Protein AF-A0A9N9JHA1-F1 (afdb_monomer)

Sequence (178 aa):
MLRIPRVSSRYDTITLAAVSLFIFSWFAAIYLAKPEDYVPDMSRGLTLIFGIAFIIMALVYLFGIIGSFFEISIAVRVFSNMLWGFVIVNIVIAIVVIANIIQNRQHEIDNCIEDLSTSLESDMTFCTHYKTMIIIRNVVVEILLILFSVLIARVSSVYARQLKRIIPTTSLNPHTNS

Mean predicted aligned error: 9.99 Å

Nearest PDB structures (foldseek):
  6ixf-assembly1_A  TM=3.746E-01  e=6.433E+00  Homo sapiens

Radius of gyration: 22.89 Å; Cα contacts (8 Å, |Δi|>4): 121; chains: 1; boundi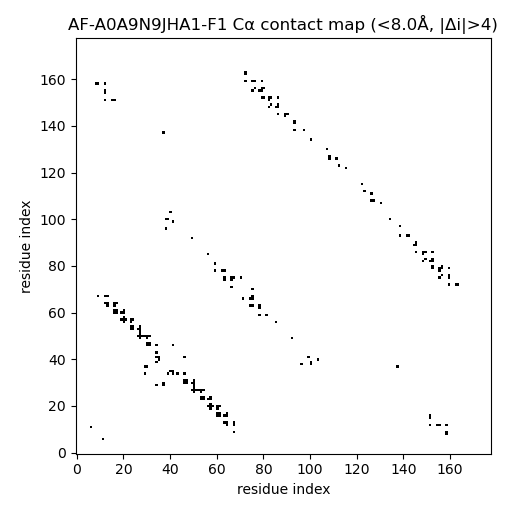ng box: 59×42×81 Å

Organism: NCBI:txid1433469

Structure (mmCIF, N/CA/C/O backbone):
data_AF-A0A9N9JHA1-F1
#
_entry.id   AF-A0A9N9JHA1-F1
#
loop_
_atom_site.group_PDB
_atom_site.id
_atom_site.type_symbol
_atom_site.label_atom_id
_atom_site.label_alt_id
_atom_site.label_comp_id
_atom_site.label_asym_id
_atom_site.label_entity_id
_atom_site.label_seq_id
_atom_site.pdbx_PDB_ins_code
_atom_site.Cartn_x
_atom_site.Cartn_y
_atom_site.Cartn_z
_atom_site.occupancy
_atom_site.B_iso_or_equiv
_atom_site.auth_seq_id
_atom_site.auth_comp_id
_atom_site.auth_asym_id
_atom_site.auth_atom_id
_atom_site.pdbx_PDB_model_num
ATOM 1 N N . MET A 1 1 ? -36.169 1.864 -2.925 1.00 40.97 1 MET A N 1
ATOM 2 C CA . MET A 1 1 ? -35.266 2.026 -1.761 1.00 40.97 1 MET A CA 1
ATOM 3 C C . MET A 1 1 ? -34.842 0.645 -1.278 1.00 40.97 1 MET A C 1
ATOM 5 O O . MET A 1 1 ? -35.597 0.014 -0.551 1.00 40.97 1 MET A O 1
ATOM 9 N N . LEU A 1 2 ? -33.683 0.137 -1.711 1.00 40.09 2 LEU A N 1
ATOM 10 C CA . LEU A 1 2 ? -33.136 -1.104 -1.157 1.00 40.09 2 LEU A CA 1
ATOM 11 C C . LEU A 1 2 ? -32.477 -0.797 0.192 1.00 40.09 2 LEU A C 1
ATOM 13 O O . LEU A 1 2 ? -31.459 -0.112 0.261 1.00 40.09 2 LEU A O 1
ATOM 17 N N . ARG A 1 3 ? -33.088 -1.286 1.273 1.00 44.78 3 ARG A N 1
ATOM 18 C CA . ARG A 1 3 ? -32.510 -1.279 2.617 1.00 44.78 3 ARG A CA 1
ATOM 19 C C . ARG A 1 3 ? -31.458 -2.391 2.660 1.00 44.78 3 ARG A C 1
ATOM 21 O O . ARG A 1 3 ? -31.780 -3.532 2.964 1.00 44.78 3 ARG A O 1
ATOM 28 N N . ILE A 1 4 ? -30.220 -2.049 2.301 1.00 46.06 4 ILE A N 1
ATOM 29 C CA . ILE A 1 4 ? -29.058 -2.925 2.487 1.00 46.06 4 ILE A CA 1
ATOM 30 C C . ILE A 1 4 ? -28.989 -3.249 3.989 1.00 46.06 4 ILE A C 1
ATOM 32 O O . ILE A 1 4 ? -29.045 -2.311 4.797 1.00 46.06 4 ILE A O 1
ATOM 36 N N . PRO A 1 5 ? -28.946 -4.531 4.393 1.00 43.22 5 PRO A N 1
ATOM 37 C CA . PRO A 1 5 ? -28.830 -4.892 5.797 1.00 43.22 5 PRO A CA 1
ATOM 38 C C . PRO A 1 5 ? -27.580 -4.216 6.366 1.00 43.22 5 PRO A C 1
ATOM 40 O O . PRO A 1 5 ? -26.484 -4.376 5.833 1.00 43.22 5 PRO A O 1
ATOM 43 N N . ARG A 1 6 ? -27.753 -3.409 7.422 1.00 49.09 6 ARG A N 1
ATOM 44 C CA . ARG A 1 6 ? -26.630 -2.868 8.193 1.00 49.09 6 ARG A CA 1
ATOM 45 C C . ARG A 1 6 ? -25.980 -4.043 8.911 1.00 49.09 6 ARG A C 1
ATOM 47 O O . ARG A 1 6 ? -26.342 -4.350 10.044 1.00 49.09 6 ARG A O 1
ATOM 54 N N . VAL A 1 7 ? -25.043 -4.703 8.241 1.00 51.97 7 VAL A N 1
ATOM 55 C CA . VAL A 1 7 ? -24.002 -5.459 8.931 1.00 51.97 7 VAL A CA 1
ATOM 56 C C . VAL A 1 7 ? -23.390 -4.500 9.954 1.00 51.97 7 VAL A C 1
ATOM 58 O O . VAL A 1 7 ? -23.250 -3.300 9.693 1.00 51.97 7 VAL A O 1
ATOM 61 N N . SER A 1 8 ? -23.161 -4.982 11.175 1.00 61.00 8 SER A N 1
ATOM 62 C CA . SER A 1 8 ? -22.591 -4.155 12.236 1.00 61.00 8 SER A CA 1
ATOM 63 C C . SER A 1 8 ? -21.271 -3.569 11.728 1.00 61.00 8 SER A C 1
ATOM 65 O O . SER A 1 8 ? -20.328 -4.309 11.453 1.00 61.00 8 SER A O 1
ATOM 67 N N . SER A 1 9 ? -21.214 -2.234 11.621 1.00 67.31 9 SER A N 1
ATOM 68 C CA . SER A 1 9 ? -20.073 -1.459 11.098 1.00 67.31 9 SER A CA 1
ATOM 69 C C . SER A 1 9 ? -18.736 -1.809 11.768 1.00 67.31 9 SER A C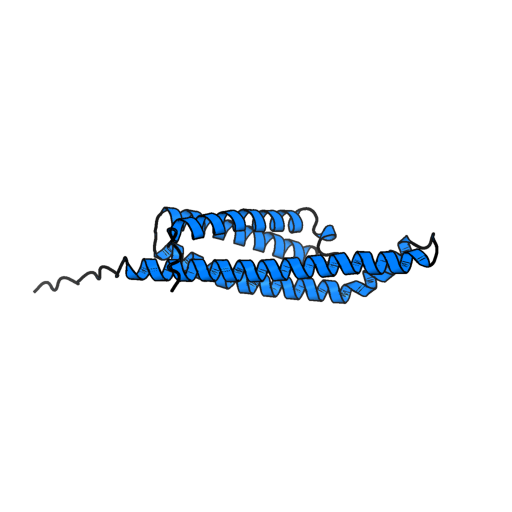 1
ATOM 71 O O . SER A 1 9 ? -17.670 -1.459 11.261 1.00 67.31 9 SER A O 1
ATOM 73 N N . ARG A 1 10 ? -18.794 -2.481 12.920 1.00 70.25 10 ARG A N 1
ATOM 74 C CA . ARG A 1 10 ? -17.662 -2.959 13.698 1.00 70.25 10 ARG A CA 1
ATOM 75 C C . ARG A 1 10 ? -16.963 -4.153 13.041 1.00 70.25 10 ARG A C 1
ATOM 77 O O . ARG A 1 10 ? -15.745 -4.117 12.903 1.00 70.25 10 ARG A O 1
ATOM 84 N N . TYR A 1 11 ? -17.715 -5.162 12.591 1.00 79.19 11 TYR A N 1
ATOM 85 C CA . TYR A 1 11 ? -17.140 -6.340 11.928 1.00 79.19 11 TYR A CA 1
ATOM 86 C C . TYR A 1 11 ? -16.512 -5.963 10.589 1.00 79.19 11 TYR A C 1
ATOM 88 O O . TYR A 1 11 ? -15.381 -6.356 10.329 1.00 79.19 11 TYR A O 1
ATOM 96 N N . ASP A 1 12 ? -17.175 -5.104 9.811 1.00 78.94 12 ASP A N 1
ATOM 97 C CA . ASP A 1 12 ? -16.643 -4.627 8.531 1.00 78.94 12 ASP A CA 1
ATOM 98 C C . ASP A 1 12 ? -15.288 -3.930 8.706 1.00 78.94 12 ASP A C 1
ATOM 100 O O . ASP A 1 12 ? -14.357 -4.190 7.949 1.00 78.94 12 ASP A O 1
ATOM 104 N N . THR A 1 13 ? -15.148 -3.089 9.740 1.00 78.88 13 THR A N 1
ATOM 105 C CA . THR A 1 13 ? -13.895 -2.367 10.019 1.00 78.88 13 THR A CA 1
ATOM 106 C C . THR A 1 13 ? -12.781 -3.323 10.458 1.00 78.88 13 THR A C 1
ATOM 108 O O . THR A 1 13 ? -11.645 -3.178 10.011 1.00 78.88 13 THR A O 1
ATOM 111 N N . ILE A 1 14 ? -13.097 -4.322 11.291 1.00 85.38 14 ILE A N 1
ATOM 112 C CA . ILE A 1 14 ? -12.125 -5.324 11.758 1.00 85.38 14 ILE A CA 1
ATOM 113 C C . ILE A 1 14 ? -11.661 -6.207 10.597 1.00 85.38 14 ILE A C 1
ATOM 115 O O . ILE A 1 14 ? -10.458 -6.387 10.414 1.00 85.38 14 ILE A O 1
ATOM 119 N N . THR A 1 15 ? -12.588 -6.724 9.786 1.00 86.56 15 THR A N 1
ATOM 120 C CA . THR A 1 15 ? -12.258 -7.577 8.640 1.00 86.56 15 THR A CA 1
ATOM 121 C C . THR A 1 15 ? -11.428 -6.815 7.607 1.00 86.56 15 THR A C 1
ATOM 123 O O . THR A 1 15 ? -10.406 -7.332 7.159 1.00 86.56 15 THR A O 1
ATOM 126 N N . LEU A 1 16 ? -11.786 -5.566 7.281 1.00 85.94 16 LEU A N 1
ATOM 127 C CA . LEU A 1 16 ? -10.977 -4.719 6.392 1.00 85.94 16 LEU A CA 1
ATOM 128 C C . LEU A 1 16 ? -9.578 -4.460 6.954 1.00 85.94 16 LEU A C 1
ATOM 130 O O . LEU A 1 16 ? -8.598 -4.538 6.213 1.00 85.94 16 LEU A O 1
ATOM 134 N N . ALA A 1 17 ? -9.472 -4.145 8.247 1.00 86.06 17 ALA A N 1
ATOM 135 C CA . ALA A 1 17 ? -8.187 -3.880 8.881 1.00 86.06 17 ALA A CA 1
ATOM 136 C C . ALA A 1 17 ? -7.296 -5.132 8.909 1.00 86.06 17 ALA A C 1
ATOM 138 O O . ALA A 1 17 ? -6.099 -5.022 8.662 1.00 86.06 17 ALA A O 1
ATOM 139 N N . ALA A 1 18 ? -7.872 -6.318 9.126 1.00 90.25 18 ALA A N 1
ATOM 140 C CA . ALA A 1 18 ? -7.146 -7.586 9.085 1.00 90.25 18 ALA A CA 1
ATOM 141 C C . ALA A 1 18 ? -6.624 -7.915 7.676 1.00 90.25 18 ALA A C 1
ATOM 143 O O . ALA A 1 18 ? -5.451 -8.250 7.518 1.00 90.25 18 ALA A O 1
ATOM 144 N N . VAL A 1 19 ? -7.463 -7.759 6.644 1.00 91.56 19 VAL A N 1
ATOM 145 C CA . VAL A 1 19 ? -7.043 -7.936 5.241 1.00 91.56 19 VAL A CA 1
ATOM 146 C C . VAL A 1 19 ? -5.937 -6.944 4.883 1.00 91.56 19 VAL A C 1
ATOM 148 O O . VAL A 1 19 ? -4.940 -7.317 4.272 1.00 91.56 19 VAL A O 1
ATOM 151 N N . SER A 1 20 ? -6.073 -5.692 5.320 1.00 89.88 20 SER A N 1
ATOM 152 C CA . SER A 1 20 ? -5.061 -4.657 5.093 1.00 89.88 20 SER A CA 1
ATOM 153 C C . SER A 1 20 ? -3.743 -4.992 5.754 1.00 89.88 20 SER A C 1
ATOM 155 O O . SER A 1 20 ? -2.705 -4.883 5.115 1.00 89.88 20 SER A O 1
ATOM 157 N N . LEU A 1 21 ? -3.777 -5.427 7.013 1.00 91.75 21 LEU A N 1
ATOM 158 C CA . LEU A 1 21 ? -2.583 -5.835 7.738 1.00 91.75 21 LEU A CA 1
ATOM 159 C C . LEU A 1 21 ? -1.824 -6.903 6.949 1.00 91.75 21 LEU A C 1
ATOM 161 O O . LEU A 1 21 ? -0.627 -6.749 6.735 1.00 91.75 21 LEU A O 1
ATOM 165 N N . PHE A 1 22 ? -2.522 -7.919 6.434 1.00 93.56 22 PHE A N 1
ATOM 166 C CA . PHE A 1 22 ? -1.897 -8.955 5.614 1.00 93.56 22 PHE A CA 1
ATOM 167 C C . PHE A 1 22 ? -1.276 -8.393 4.328 1.00 93.56 22 PHE A C 1
ATOM 169 O O . PHE A 1 22 ? -0.121 -8.688 4.025 1.00 93.56 22 PHE A O 1
ATOM 176 N N . ILE A 1 23 ? -2.007 -7.541 3.602 1.00 91.62 23 ILE A N 1
ATOM 177 C CA . ILE A 1 23 ? -1.522 -6.903 2.370 1.00 91.62 23 ILE A CA 1
ATOM 178 C C . ILE A 1 23 ? -0.270 -6.059 2.652 1.00 91.62 23 ILE A C 1
ATOM 180 O O . ILE A 1 23 ? 0.747 -6.221 1.985 1.00 91.62 23 ILE A O 1
ATOM 184 N N . PHE A 1 24 ? -0.302 -5.185 3.657 1.00 91.44 24 PHE A N 1
ATOM 185 C CA . PHE A 1 24 ? 0.822 -4.299 3.967 1.00 91.44 24 PHE A CA 1
ATOM 186 C C . PHE A 1 24 ? 2.030 -5.051 4.531 1.00 91.44 24 PHE A C 1
ATOM 188 O O . PHE A 1 24 ? 3.161 -4.704 4.200 1.00 91.44 24 PHE A O 1
ATOM 195 N N . SER A 1 25 ? 1.822 -6.115 5.311 1.00 92.25 25 SER A N 1
ATOM 196 C CA . SER A 1 25 ? 2.908 -7.012 5.721 1.00 92.25 25 SER A CA 1
ATOM 197 C C . SER A 1 25 ? 3.542 -7.727 4.527 1.00 92.25 25 SER A C 1
ATOM 199 O O . SER A 1 25 ? 4.764 -7.847 4.472 1.00 92.25 25 SER A O 1
ATOM 201 N N . TRP A 1 26 ? 2.736 -8.154 3.552 1.00 92.12 26 TRP A N 1
ATOM 202 C CA . TRP A 1 26 ? 3.232 -8.750 2.313 1.00 92.12 26 TRP A CA 1
ATOM 203 C C . TRP A 1 26 ? 4.085 -7.760 1.505 1.00 92.12 26 TRP A C 1
ATOM 205 O O . TRP A 1 26 ? 5.203 -8.091 1.116 1.00 92.12 26 TRP A O 1
ATOM 215 N N . PHE A 1 27 ? 3.620 -6.520 1.324 1.00 87.81 27 PHE A N 1
ATOM 216 C CA . PHE A 1 27 ? 4.411 -5.474 0.663 1.00 87.81 27 PHE A CA 1
ATOM 217 C C . PHE A 1 27 ? 5.698 -5.144 1.423 1.00 87.81 27 PHE A C 1
ATOM 219 O O . PHE A 1 27 ? 6.757 -5.056 0.805 1.00 87.81 27 PHE A O 1
ATOM 226 N N . ALA A 1 28 ? 5.645 -5.030 2.752 1.00 91.81 28 ALA A N 1
ATOM 227 C CA . ALA A 1 28 ? 6.841 -4.825 3.566 1.00 91.81 28 ALA A CA 1
ATOM 228 C C . ALA A 1 28 ? 7.879 -5.935 3.339 1.00 91.81 28 ALA A C 1
ATOM 230 O O . ALA A 1 28 ? 9.061 -5.643 3.170 1.00 91.81 28 ALA A O 1
ATOM 231 N N . ALA A 1 29 ? 7.438 -7.197 3.281 1.00 91.62 29 ALA A N 1
ATOM 232 C CA . ALA A 1 29 ? 8.317 -8.327 3.006 1.00 91.62 29 ALA A CA 1
ATOM 233 C C . ALA A 1 29 ? 8.954 -8.235 1.611 1.00 91.62 29 ALA A C 1
ATOM 235 O O . ALA A 1 29 ? 10.158 -8.446 1.494 1.00 91.62 29 ALA A O 1
ATOM 236 N N . ILE A 1 30 ? 8.190 -7.867 0.576 1.00 88.62 30 ILE A N 1
ATOM 237 C CA . ILE A 1 30 ? 8.720 -7.690 -0.787 1.00 88.62 30 ILE A CA 1
ATOM 238 C C . ILE A 1 30 ? 9.806 -6.607 -0.814 1.00 88.62 30 ILE A C 1
ATOM 240 O O . ILE A 1 30 ? 10.925 -6.871 -1.256 1.00 88.62 30 ILE A O 1
ATOM 244 N N . TYR A 1 31 ? 9.501 -5.411 -0.301 1.00 87.50 31 TYR A N 1
ATOM 245 C CA . TYR A 1 31 ? 10.421 -4.270 -0.345 1.00 87.50 31 TYR A CA 1
ATOM 246 C C . TYR A 1 31 ? 11.686 -4.477 0.506 1.00 87.50 31 TYR A C 1
ATOM 248 O O . TYR A 1 31 ? 12.724 -3.897 0.190 1.00 87.50 31 TYR A O 1
ATOM 256 N N . LEU A 1 32 ? 11.627 -5.304 1.558 1.00 88.62 32 LEU A N 1
ATOM 257 C CA . LEU A 1 32 ? 12.778 -5.598 2.421 1.00 88.62 32 LEU A CA 1
ATOM 258 C C . LEU A 1 32 ? 13.596 -6.813 1.976 1.00 88.62 32 LEU A C 1
ATOM 260 O O . LEU A 1 32 ? 14.812 -6.805 2.144 1.00 88.62 32 LEU A O 1
ATOM 264 N N . ALA A 1 33 ? 12.961 -7.862 1.446 1.00 87.81 33 ALA A N 1
ATOM 265 C CA . ALA A 1 33 ? 13.655 -9.102 1.108 1.00 87.81 33 ALA A CA 1
ATOM 266 C C . ALA A 1 33 ? 14.337 -9.034 -0.263 1.00 87.81 33 ALA A C 1
ATOM 268 O O . ALA A 1 33 ? 15.497 -9.424 -0.384 1.00 87.81 33 ALA A O 1
ATOM 269 N N . LYS A 1 34 ? 13.618 -8.563 -1.291 1.00 81.94 34 LYS A N 1
ATOM 270 C CA . LYS A 1 34 ? 14.101 -8.491 -2.679 1.00 81.94 34 LYS A CA 1
ATOM 271 C C . LYS A 1 34 ? 13.472 -7.305 -3.420 1.00 81.94 34 LYS A C 1
ATOM 273 O O . LYS A 1 34 ? 12.575 -7.493 -4.241 1.00 81.94 34 LYS A O 1
ATOM 278 N N . PRO A 1 35 ? 13.932 -6.072 -3.152 1.00 79.88 35 PRO A N 1
ATOM 279 C CA . PRO A 1 35 ? 13.395 -4.890 -3.824 1.00 79.88 35 PRO A CA 1
ATOM 280 C C . PRO A 1 35 ? 13.679 -4.872 -5.334 1.00 79.88 35 PRO A C 1
ATOM 282 O O . PRO A 1 35 ? 12.886 -4.317 -6.092 1.00 79.88 35 PRO A O 1
ATOM 285 N N . GLU A 1 36 ? 14.776 -5.504 -5.758 1.00 74.50 36 GLU A N 1
ATOM 286 C CA . GLU A 1 36 ? 15.258 -5.546 -7.147 1.00 74.50 36 GLU A CA 1
ATOM 287 C C . GLU A 1 36 ? 14.246 -6.225 -8.095 1.00 74.50 36 GLU A C 1
ATOM 289 O O . GLU A 1 36 ? 14.114 -5.817 -9.245 1.00 74.50 36 GLU A O 1
ATOM 294 N N . ASP A 1 37 ? 13.448 -7.178 -7.595 1.00 72.94 37 ASP A N 1
ATOM 295 C CA . ASP A 1 37 ? 12.413 -7.874 -8.377 1.00 72.94 37 ASP A CA 1
ATOM 296 C C . ASP A 1 37 ? 11.160 -7.005 -8.632 1.00 72.94 37 ASP A C 1
ATOM 298 O O . ASP A 1 37 ? 10.367 -7.295 -9.533 1.00 72.94 37 ASP A O 1
ATOM 302 N N . TYR A 1 38 ? 10.934 -5.968 -7.814 1.00 69.00 38 TYR A N 1
ATOM 303 C CA . TYR A 1 38 ? 9.711 -5.155 -7.851 1.00 69.00 38 TYR A CA 1
ATOM 304 C C . TYR A 1 38 ? 9.944 -3.749 -8.409 1.00 69.00 38 TYR A C 1
ATOM 306 O O . TYR A 1 38 ? 9.106 -3.244 -9.161 1.00 69.00 38 TYR A O 1
ATOM 314 N N . VAL A 1 39 ? 11.077 -3.126 -8.071 1.00 74.06 39 VAL A N 1
ATOM 315 C CA . VAL A 1 39 ? 11.490 -1.829 -8.616 1.00 74.06 39 VAL A CA 1
ATOM 316 C C . VAL A 1 39 ? 12.973 -1.898 -9.002 1.00 74.06 39 VAL A C 1
ATOM 318 O O . VAL A 1 39 ? 13.835 -1.592 -8.170 1.00 74.06 39 VAL A O 1
ATOM 321 N N . PRO A 1 40 ? 13.283 -2.325 -10.239 1.00 67.12 40 PRO A N 1
ATOM 322 C CA . PRO A 1 40 ? 14.661 -2.408 -10.710 1.00 67.12 40 PRO A CA 1
ATOM 323 C C . PRO A 1 40 ? 15.317 -1.020 -10.679 1.00 67.12 40 PRO A C 1
ATOM 325 O O . PRO A 1 40 ? 14.660 -0.002 -10.912 1.00 67.12 40 PRO A O 1
ATOM 328 N N . ASP A 1 41 ? 16.597 -0.989 -10.307 1.00 71.62 41 ASP A N 1
ATOM 329 C CA . ASP A 1 41 ? 17.454 0.206 -10.197 1.00 71.62 41 ASP A CA 1
ATOM 330 C C . ASP A 1 41 ? 16.979 1.303 -9.233 1.00 71.62 41 ASP A C 1
ATOM 332 O O . ASP A 1 41 ? 17.479 2.430 -9.220 1.00 71.62 41 ASP A O 1
ATOM 336 N N . MET A 1 42 ? 16.044 0.977 -8.342 1.00 79.00 42 MET A N 1
ATOM 337 C CA . MET A 1 42 ? 15.692 1.865 -7.246 1.00 79.00 42 MET A CA 1
ATOM 338 C C . MET A 1 42 ? 16.783 1.872 -6.170 1.00 79.00 42 MET A C 1
ATOM 340 O O . MET A 1 42 ? 17.253 0.824 -5.727 1.00 79.00 42 MET A O 1
ATOM 344 N N . SER A 1 43 ? 17.154 3.062 -5.685 1.00 86.44 43 SER A N 1
ATOM 345 C CA . SER A 1 43 ? 18.117 3.190 -4.584 1.00 86.44 43 SER A CA 1
ATOM 346 C C . SER A 1 43 ? 17.687 2.354 -3.375 1.00 86.44 43 SER A C 1
ATOM 348 O O . SER A 1 43 ? 16.577 2.521 -2.862 1.00 86.44 43 SER A O 1
ATOM 350 N N . ARG A 1 44 ? 18.599 1.512 -2.868 1.00 83.62 44 ARG A N 1
ATOM 351 C CA . ARG A 1 44 ? 18.374 0.666 -1.679 1.00 83.62 44 ARG A CA 1
ATOM 352 C C . ARG A 1 44 ? 17.909 1.459 -0.457 1.00 83.62 44 ARG A C 1
ATOM 354 O O . ARG A 1 44 ? 17.169 0.942 0.372 1.00 83.62 44 ARG A O 1
ATOM 361 N N . GLY A 1 45 ? 18.328 2.720 -0.338 1.00 86.12 45 GLY A N 1
ATOM 362 C CA . GLY A 1 45 ? 17.854 3.596 0.733 1.00 86.12 45 GLY A CA 1
ATOM 363 C C . GLY A 1 45 ? 16.360 3.904 0.611 1.00 86.12 45 GLY A C 1
ATOM 364 O O . GLY A 1 45 ? 15.643 3.893 1.606 1.00 86.12 45 GLY A O 1
ATOM 365 N N . LEU A 1 46 ? 15.874 4.122 -0.612 1.00 86.00 46 LEU A N 1
ATOM 366 C CA . LEU A 1 46 ? 14.475 4.451 -0.886 1.00 86.00 46 LEU A CA 1
ATOM 367 C C . LEU A 1 46 ? 13.563 3.237 -0.669 1.00 86.00 46 LEU A C 1
ATOM 369 O O . LEU A 1 46 ? 12.521 3.352 -0.026 1.00 86.00 46 LEU A O 1
ATOM 373 N N . THR A 1 47 ? 13.991 2.058 -1.121 1.00 88.38 47 THR A N 1
ATOM 374 C CA . THR A 1 47 ? 13.245 0.807 -0.921 1.00 88.38 47 THR A CA 1
ATOM 375 C C . THR A 1 47 ? 13.156 0.430 0.559 1.00 88.38 47 THR A C 1
ATOM 377 O O . THR A 1 47 ? 12.097 0.005 1.020 1.00 88.38 47 THR A O 1
ATOM 380 N N . LEU A 1 48 ? 14.216 0.680 1.336 1.00 89.62 48 LEU A N 1
ATOM 381 C CA . LEU A 1 48 ? 14.215 0.502 2.788 1.00 89.62 48 LEU A CA 1
ATOM 382 C C . LEU A 1 48 ? 13.239 1.466 3.476 1.00 89.62 48 LEU A C 1
ATOM 384 O O . LEU A 1 48 ? 12.466 1.037 4.333 1.00 89.62 48 LEU A O 1
ATOM 388 N N . ILE A 1 49 ? 13.223 2.746 3.083 1.00 91.88 49 ILE A N 1
ATOM 389 C CA . ILE A 1 49 ? 12.262 3.733 3.608 1.00 91.88 49 ILE A CA 1
ATOM 390 C C . ILE A 1 49 ? 10.823 3.277 3.336 1.00 91.88 49 ILE A C 1
ATOM 392 O O . ILE A 1 49 ? 9.980 3.342 4.232 1.00 91.88 49 ILE A O 1
ATOM 396 N N . PHE A 1 50 ? 10.539 2.768 2.136 1.00 89.75 50 PHE A N 1
ATOM 397 C CA . PHE A 1 50 ? 9.216 2.244 1.787 1.00 89.75 50 PHE A CA 1
ATOM 398 C C . PHE A 1 50 ? 8.859 0.988 2.582 1.00 89.75 50 PHE A C 1
ATOM 400 O O . PHE A 1 50 ? 7.759 0.908 3.127 1.00 89.75 50 PHE A O 1
ATOM 407 N N . GLY A 1 51 ? 9.796 0.050 2.741 1.00 90.50 51 GLY A N 1
ATOM 408 C CA . GLY A 1 51 ? 9.613 -1.126 3.592 1.00 90.50 51 GLY A CA 1
ATOM 409 C C . GLY A 1 51 ? 9.252 -0.752 5.033 1.00 90.50 51 GLY A C 1
ATOM 410 O O . GLY A 1 51 ? 8.279 -1.268 5.585 1.00 90.50 51 GLY A O 1
ATOM 411 N N . ILE A 1 52 ? 9.966 0.213 5.625 1.00 92.75 52 ILE A N 1
ATOM 412 C CA . ILE A 1 52 ? 9.655 0.736 6.965 1.00 92.75 52 ILE A CA 1
ATOM 413 C C . ILE A 1 52 ? 8.274 1.402 6.991 1.00 92.75 52 ILE A C 1
ATOM 415 O O . ILE A 1 52 ? 7.506 1.166 7.925 1.00 92.75 52 ILE A O 1
ATOM 419 N N . ALA A 1 53 ? 7.920 2.195 5.977 1.00 91.75 53 ALA A N 1
ATOM 420 C CA . ALA A 1 53 ? 6.602 2.821 5.895 1.00 91.75 53 ALA A CA 1
ATOM 421 C C . ALA A 1 53 ? 5.472 1.775 5.893 1.00 91.75 53 ALA A C 1
ATOM 423 O O . ALA A 1 53 ? 4.483 1.940 6.611 1.00 91.75 53 ALA A O 1
ATOM 424 N N . PHE A 1 54 ? 5.638 0.666 5.166 1.00 92.50 54 PHE A N 1
ATOM 425 C CA . PHE A 1 54 ? 4.682 -0.445 5.161 1.00 92.50 54 PHE A CA 1
ATOM 426 C C . PHE A 1 54 ? 4.603 -1.185 6.502 1.00 92.50 54 PHE A C 1
ATOM 428 O O . PHE A 1 54 ? 3.502 -1.538 6.930 1.00 92.50 54 PHE A O 1
ATOM 435 N N . ILE A 1 55 ? 5.721 -1.347 7.217 1.00 93.69 55 ILE A N 1
ATOM 436 C CA . ILE A 1 55 ? 5.712 -1.879 8.592 1.00 93.69 55 ILE A CA 1
ATOM 437 C C . ILE A 1 55 ? 4.909 -0.961 9.519 1.00 93.69 55 ILE A C 1
ATOM 439 O O . ILE A 1 55 ? 4.044 -1.431 10.259 1.00 93.69 55 ILE A O 1
ATOM 443 N N . ILE A 1 56 ? 5.162 0.350 9.471 1.00 94.00 56 ILE A N 1
ATOM 444 C CA . ILE A 1 56 ? 4.444 1.330 10.296 1.00 94.00 56 ILE A CA 1
ATOM 445 C C . ILE A 1 56 ? 2.943 1.292 9.974 1.00 94.00 56 ILE A C 1
ATOM 447 O O . ILE A 1 56 ? 2.121 1.288 10.891 1.00 94.00 56 ILE A O 1
ATOM 451 N N . MET A 1 57 ? 2.575 1.194 8.693 1.00 91.62 57 MET A N 1
ATOM 452 C CA . MET A 1 57 ? 1.182 1.019 8.276 1.00 91.62 57 MET A CA 1
ATOM 453 C C . MET A 1 57 ? 0.558 -0.239 8.885 1.00 91.62 57 MET A C 1
ATOM 455 O O . MET A 1 57 ? -0.510 -0.150 9.490 1.00 91.62 57 MET A O 1
ATOM 459 N N . ALA A 1 58 ? 1.224 -1.394 8.789 1.00 92.19 58 ALA A N 1
ATOM 460 C CA . ALA A 1 58 ? 0.735 -2.651 9.357 1.00 92.19 58 ALA A CA 1
ATOM 461 C C . ALA A 1 58 ? 0.505 -2.555 10.878 1.00 92.19 58 ALA A C 1
ATOM 463 O O . ALA A 1 58 ? -0.525 -3.011 11.380 1.00 92.19 58 ALA A O 1
ATOM 464 N N . LEU A 1 59 ? 1.409 -1.890 11.607 1.00 92.25 59 LEU A N 1
ATOM 465 C CA . LEU A 1 59 ? 1.243 -1.632 13.040 1.00 92.25 59 LEU A CA 1
ATOM 466 C C . LEU A 1 59 ? 0.018 -0.760 13.327 1.00 92.25 59 LEU A C 1
ATOM 468 O O . LEU A 1 59 ? -0.738 -1.051 14.254 1.00 92.25 59 LEU A O 1
ATOM 472 N N . VAL A 1 60 ? -0.234 0.278 12.526 1.00 91.00 60 VAL A N 1
ATOM 473 C CA . VAL A 1 60 ? -1.433 1.112 12.697 1.00 91.00 60 VAL A CA 1
ATOM 474 C C . VAL A 1 60 ? -2.713 0.320 12.434 1.00 91.00 60 VAL A C 1
ATOM 476 O O . VAL A 1 60 ? -3.687 0.496 13.167 1.00 91.00 60 VAL A O 1
ATOM 479 N N . TYR A 1 61 ? -2.726 -0.600 11.467 1.00 89.88 61 TYR A N 1
ATOM 480 C CA . TYR A 1 61 ? -3.860 -1.514 11.288 1.00 89.88 61 TYR A CA 1
ATOM 481 C C . TYR A 1 61 ? -4.080 -2.416 12.502 1.00 89.88 61 TYR A C 1
ATOM 483 O O . TYR A 1 61 ? -5.225 -2.604 12.912 1.00 89.88 61 TYR A O 1
ATOM 491 N N . LEU A 1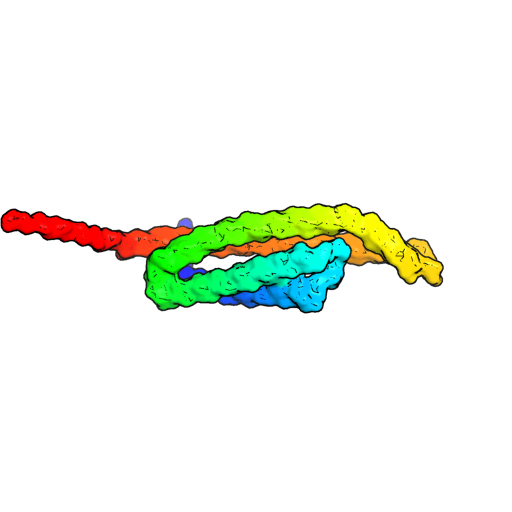 62 ? -3.009 -2.896 13.138 1.00 89.50 62 LEU A N 1
ATOM 492 C CA . LEU A 1 62 ? -3.090 -3.661 14.385 1.00 89.50 62 LEU A CA 1
ATOM 493 C C . LEU A 1 62 ? -3.726 -2.818 15.506 1.00 89.50 62 LEU A C 1
ATOM 495 O O . LEU A 1 62 ? -4.666 -3.269 16.166 1.00 89.50 62 LEU A O 1
ATOM 499 N N . PHE A 1 63 ? -3.308 -1.557 15.654 1.00 87.25 63 PHE A N 1
ATOM 500 C CA . PHE A 1 63 ? -3.958 -0.609 16.566 1.00 87.25 63 PHE A CA 1
ATOM 501 C C . PHE A 1 63 ? -5.436 -0.377 16.226 1.00 87.25 63 PHE A C 1
ATOM 503 O O . PHE A 1 63 ? -6.262 -0.291 17.134 1.00 87.25 63 PHE A O 1
ATOM 510 N N . GLY A 1 64 ? -5.794 -0.306 14.943 1.00 84.62 64 GLY A N 1
ATOM 511 C CA . GLY A 1 64 ? -7.179 -0.172 14.488 1.00 84.62 64 GLY A CA 1
ATOM 512 C C . GLY A 1 64 ? -8.054 -1.368 14.862 1.00 84.62 64 GLY A C 1
ATOM 513 O O . GLY A 1 64 ? -9.188 -1.183 15.315 1.00 84.62 64 GLY A O 1
ATOM 514 N N . ILE A 1 65 ? -7.515 -2.585 14.738 1.00 88.00 65 ILE A N 1
ATOM 515 C CA . ILE A 1 65 ? -8.176 -3.825 15.165 1.00 88.00 65 ILE A CA 1
ATOM 516 C C . ILE A 1 65 ? -8.435 -3.770 16.675 1.00 88.00 65 ILE A C 1
ATOM 518 O O . ILE A 1 65 ? -9.586 -3.872 17.102 1.00 88.00 65 ILE A O 1
ATOM 522 N N . ILE A 1 66 ? -7.395 -3.520 17.479 1.00 87.88 66 ILE A N 1
ATOM 523 C CA . ILE A 1 66 ? -7.498 -3.427 18.945 1.00 87.88 66 ILE A CA 1
ATOM 524 C C . ILE A 1 66 ? -8.491 -2.329 19.359 1.00 87.88 66 ILE A C 1
ATOM 526 O O . ILE A 1 66 ? -9.400 -2.573 20.151 1.00 87.88 66 ILE A O 1
ATOM 530 N N . GLY A 1 67 ? -8.372 -1.124 18.799 1.00 81.31 67 GLY A N 1
ATOM 531 C CA . GLY A 1 67 ? -9.258 0.001 19.111 1.00 81.31 67 GLY A CA 1
ATOM 532 C C . GLY A 1 67 ? -10.723 -0.287 18.777 1.00 81.31 67 GLY A C 1
ATOM 533 O O . GLY A 1 67 ? -11.621 0.115 19.518 1.00 81.31 67 GLY A O 1
ATOM 534 N N . SER A 1 68 ? -10.968 -1.047 17.708 1.00 83.19 68 SER A N 1
ATOM 535 C CA . SER A 1 68 ? -12.309 -1.509 17.344 1.00 83.19 68 SER A CA 1
ATOM 536 C C . SER A 1 68 ? -12.842 -2.563 18.322 1.00 83.19 68 SER A C 1
ATOM 538 O O . SER A 1 68 ? -14.029 -2.528 18.650 1.00 83.19 68 SER A O 1
ATOM 540 N N . PHE A 1 69 ? -11.991 -3.447 18.858 1.00 84.31 69 PHE A N 1
ATOM 541 C CA . PHE A 1 69 ? -12.357 -4.435 19.889 1.00 84.31 69 PHE A CA 1
ATOM 542 C C . PHE A 1 69 ? -12.712 -3.823 21.248 1.00 84.31 69 PHE A C 1
ATOM 544 O O . PHE A 1 69 ? -13.566 -4.367 21.943 1.00 84.31 69 PHE A O 1
ATOM 551 N N . PHE A 1 70 ? -12.135 -2.678 21.608 1.00 84.12 70 PHE A N 1
ATOM 552 C CA . PHE A 1 70 ? -12.439 -2.007 22.879 1.00 84.12 70 PHE A CA 1
ATOM 553 C C . PHE A 1 70 ? -13.478 -0.879 22.768 1.00 84.12 70 PHE A C 1
ATOM 555 O O . PHE A 1 70 ? -13.818 -0.279 23.781 1.00 84.12 70 PHE A O 1
ATOM 562 N N . GLU A 1 71 ? -13.992 -0.575 21.567 1.00 78.00 71 GLU A N 1
ATOM 563 C CA . GLU A 1 71 ? -15.004 0.485 21.350 1.00 78.00 71 GLU A CA 1
ATOM 564 C C . GLU A 1 71 ? -14.577 1.881 21.852 1.00 78.00 71 GLU A C 1
ATOM 566 O O . GLU A 1 71 ? -15.394 2.767 22.106 1.00 78.00 71 GLU A O 1
ATOM 571 N N . ILE A 1 72 ? -13.267 2.124 21.936 1.00 80.19 72 ILE A N 1
ATOM 572 C CA . ILE A 1 72 ? -12.726 3.389 22.433 1.00 80.19 72 ILE A CA 1
ATOM 573 C C . ILE A 1 72 ? -12.864 4.448 21.335 1.00 80.19 72 ILE A C 1
ATOM 575 O O . ILE A 1 72 ? -12.101 4.476 20.366 1.00 80.19 72 ILE A O 1
ATOM 579 N N . SER A 1 73 ? -13.817 5.365 21.506 1.00 76.06 73 SER A N 1
ATOM 580 C CA . SER A 1 73 ? -14.144 6.420 20.531 1.00 76.06 73 SER A CA 1
ATOM 581 C C . SER A 1 73 ? -12.939 7.279 20.124 1.00 76.06 73 SER A C 1
ATOM 583 O O . SER A 1 73 ? -12.808 7.659 18.958 1.00 76.06 73 SER A O 1
ATOM 585 N N . ILE A 1 74 ? -12.028 7.549 21.063 1.00 80.56 74 ILE A N 1
ATOM 586 C CA . ILE A 1 74 ? -10.796 8.311 20.822 1.00 80.56 74 ILE A CA 1
ATOM 587 C C . ILE A 1 74 ? -9.834 7.516 19.931 1.00 80.56 74 ILE A C 1
ATOM 589 O O . ILE A 1 74 ? -9.350 8.051 18.933 1.00 80.56 74 ILE A O 1
ATOM 593 N N . ALA A 1 75 ? -9.599 6.238 20.242 1.00 78.25 75 ALA A N 1
ATOM 594 C CA . ALA A 1 75 ? -8.670 5.386 19.501 1.00 78.25 75 ALA A CA 1
ATOM 595 C C . ALA A 1 75 ? -9.116 5.203 18.043 1.00 78.25 75 ALA A C 1
ATOM 597 O O . ALA A 1 75 ? -8.324 5.388 17.122 1.00 78.25 75 ALA A O 1
ATOM 598 N N . VAL A 1 76 ? -10.410 4.945 17.824 1.00 80.44 76 VAL A N 1
ATOM 599 C CA . VAL A 1 76 ? -10.993 4.794 16.480 1.00 80.44 76 VAL A CA 1
ATOM 600 C C . VAL A 1 76 ? -10.873 6.090 15.663 1.00 80.44 76 VAL A C 1
ATOM 602 O O . VAL A 1 76 ? -10.644 6.051 14.453 1.00 80.44 76 VAL A O 1
ATOM 605 N N . ARG A 1 77 ? -10.980 7.260 16.307 1.00 82.94 77 ARG A N 1
ATOM 606 C CA . ARG A 1 77 ? -10.822 8.558 15.634 1.00 82.94 77 ARG A CA 1
ATOM 607 C C . ARG A 1 77 ? -9.375 8.832 15.231 1.00 82.94 77 ARG A C 1
ATOM 609 O O . ARG A 1 77 ? -9.142 9.286 14.113 1.00 82.94 77 ARG A O 1
ATOM 616 N N . VAL A 1 78 ? -8.423 8.564 16.124 1.00 87.06 78 VAL A N 1
ATOM 617 C CA . VAL A 1 78 ? -6.990 8.703 15.824 1.00 87.06 78 VAL A CA 1
ATOM 618 C C . VAL A 1 78 ? -6.607 7.761 14.685 1.00 87.06 78 VAL A C 1
ATOM 620 O O . VAL A 1 78 ? -6.014 8.211 13.708 1.00 87.06 78 VAL A O 1
ATOM 623 N N . PHE A 1 79 ? -7.051 6.504 14.749 1.00 86.69 79 PHE A N 1
ATOM 624 C CA . PHE A 1 79 ? -6.869 5.524 13.681 1.00 86.69 79 PHE A CA 1
ATOM 625 C C . PHE A 1 79 ? -7.410 6.030 12.337 1.00 86.69 79 PHE A C 1
ATOM 627 O O . PHE A 1 79 ? -6.690 6.049 11.342 1.00 86.69 79 PHE A O 1
ATOM 634 N N . SER A 1 80 ? -8.645 6.540 12.308 1.00 87.06 80 SER A N 1
ATOM 635 C CA . SER A 1 80 ? -9.240 7.089 11.086 1.00 87.06 80 SER A CA 1
ATOM 636 C C . SER A 1 80 ? -8.451 8.263 10.495 1.00 87.06 80 SER A C 1
ATOM 638 O O . SER A 1 80 ? -8.388 8.388 9.273 1.00 87.06 80 SER A O 1
ATOM 640 N N . ASN A 1 81 ? -7.882 9.138 11.326 1.00 89.00 81 ASN A N 1
ATOM 641 C CA . ASN A 1 81 ? -7.053 10.246 10.848 1.00 89.00 81 ASN A CA 1
ATOM 642 C C . ASN A 1 81 ? -5.703 9.746 10.313 1.00 89.00 81 ASN A C 1
ATOM 644 O O . ASN A 1 81 ? -5.249 10.223 9.275 1.00 89.00 81 ASN A O 1
ATOM 648 N N . MET A 1 82 ? -5.086 8.767 10.982 1.00 90.31 82 MET A N 1
ATOM 649 C CA . MET A 1 82 ? -3.833 8.152 10.531 1.00 90.31 82 MET A CA 1
ATOM 650 C C . MET A 1 82 ? -3.992 7.467 9.171 1.00 90.31 82 MET A C 1
ATOM 652 O O . MET A 1 82 ? -3.134 7.630 8.310 1.00 90.31 82 MET A O 1
ATOM 656 N N . LEU A 1 83 ? -5.116 6.780 8.932 1.00 89.62 83 LEU A N 1
ATOM 657 C CA . LEU A 1 83 ? -5.411 6.166 7.633 1.00 89.62 83 LEU A CA 1
ATOM 658 C C . LEU A 1 83 ? -5.420 7.185 6.486 1.00 89.62 83 LEU A C 1
ATOM 660 O O . LEU A 1 83 ? -4.868 6.909 5.425 1.00 89.62 83 LEU A O 1
ATOM 664 N N . TRP A 1 84 ? -5.990 8.375 6.693 1.00 90.44 84 TRP A N 1
ATOM 665 C CA . TRP A 1 84 ? -5.933 9.446 5.690 1.00 90.44 84 TRP A CA 1
ATOM 666 C C . TRP A 1 84 ? -4.511 9.962 5.457 1.00 90.44 84 TRP A C 1
ATOM 668 O O . TRP A 1 84 ? -4.159 10.256 4.317 1.00 90.44 84 TRP A O 1
ATOM 678 N N . GLY A 1 85 ? -3.683 10.017 6.502 1.00 90.81 85 GLY A N 1
ATOM 679 C CA . GLY A 1 85 ? -2.252 10.290 6.355 1.00 90.81 85 GLY A CA 1
ATOM 680 C C . GLY A 1 85 ? -1.562 9.252 5.466 1.00 90.81 85 GLY A C 1
ATOM 681 O O . GLY A 1 85 ? -0.829 9.614 4.550 1.00 90.81 85 GLY A O 1
ATOM 682 N N . PHE A 1 86 ? -1.858 7.965 5.659 1.00 89.25 86 PHE A N 1
ATOM 683 C CA . PHE A 1 86 ? -1.273 6.895 4.845 1.00 89.25 86 PHE A CA 1
ATOM 684 C C . PHE A 1 86 ? -1.763 6.863 3.404 1.00 89.25 86 PHE A C 1
ATOM 686 O O . PHE A 1 86 ? -0.990 6.507 2.523 1.00 89.25 86 PHE A O 1
ATOM 693 N N . VAL A 1 87 ? -2.998 7.290 3.130 1.00 91.62 87 VAL A N 1
ATOM 694 C CA . VAL A 1 87 ? -3.453 7.497 1.746 1.00 91.62 87 VAL A CA 1
ATOM 695 C C . VAL A 1 87 ? -2.511 8.460 1.017 1.00 91.62 87 VAL A C 1
ATOM 697 O O . VAL A 1 87 ? -2.108 8.179 -0.107 1.00 91.62 87 VAL A O 1
ATOM 700 N N . ILE A 1 88 ? -2.114 9.560 1.664 1.00 92.44 88 ILE A N 1
ATOM 701 C CA . ILE A 1 88 ? -1.179 10.533 1.079 1.00 92.44 88 ILE A CA 1
ATOM 702 C C . ILE A 1 88 ? 0.202 9.899 0.882 1.00 92.44 88 ILE A C 1
ATOM 704 O O . ILE A 1 88 ? 0.790 10.048 -0.185 1.00 92.44 88 ILE A O 1
ATOM 708 N N . VAL A 1 89 ? 0.701 9.156 1.875 1.00 90.62 89 VAL A N 1
ATOM 709 C CA . VAL A 1 89 ? 1.991 8.453 1.772 1.00 90.62 89 VAL A CA 1
ATOM 710 C C . VAL A 1 89 ? 1.993 7.465 0.601 1.00 90.62 89 VAL A C 1
ATOM 712 O O . VAL A 1 89 ? 2.920 7.496 -0.200 1.00 90.62 89 VAL A O 1
ATOM 715 N N . ASN A 1 90 ? 0.942 6.656 0.439 1.00 88.44 90 ASN A N 1
ATOM 716 C CA . ASN A 1 90 ? 0.818 5.714 -0.678 1.00 88.44 90 ASN A CA 1
ATOM 717 C C . ASN A 1 90 ? 0.785 6.426 -2.038 1.00 88.44 90 ASN A C 1
ATOM 719 O O . ASN A 1 90 ? 1.392 5.947 -2.989 1.00 88.44 90 ASN A O 1
ATOM 723 N N . ILE A 1 91 ? 0.145 7.597 -2.135 1.00 91.44 91 ILE A N 1
ATOM 724 C CA . ILE A 1 91 ? 0.183 8.413 -3.359 1.00 91.44 91 ILE A CA 1
ATOM 725 C C . ILE A 1 91 ? 1.617 8.864 -3.670 1.00 91.44 91 ILE A C 1
ATOM 727 O O . ILE A 1 91 ? 2.046 8.778 -4.818 1.00 91.44 91 ILE A O 1
ATOM 731 N N . VAL A 1 92 ? 2.371 9.325 -2.667 1.00 91.50 92 VAL A N 1
ATOM 732 C CA . VAL A 1 92 ? 3.770 9.744 -2.856 1.00 91.50 92 VAL A CA 1
ATOM 733 C C . VAL A 1 92 ? 4.644 8.566 -3.286 1.00 91.50 92 VAL A C 1
ATOM 735 O O . VAL A 1 92 ? 5.410 8.706 -4.237 1.00 91.50 92 VAL A O 1
ATOM 738 N N . ILE A 1 93 ? 4.501 7.407 -2.636 1.00 88.06 93 ILE A N 1
ATOM 739 C CA . ILE A 1 93 ? 5.206 6.171 -3.009 1.00 88.06 93 ILE A CA 1
ATOM 740 C C . ILE A 1 93 ? 4.913 5.828 -4.470 1.00 88.06 93 ILE A C 1
ATOM 742 O O . ILE A 1 93 ? 5.848 5.679 -5.253 1.00 88.06 93 ILE A O 1
ATOM 746 N N . ALA A 1 94 ? 3.637 5.798 -4.862 1.00 88.25 94 ALA A N 1
ATOM 747 C CA . ALA A 1 94 ? 3.240 5.492 -6.230 1.00 88.25 94 ALA A CA 1
ATOM 748 C C . ALA A 1 94 ? 3.847 6.469 -7.247 1.00 88.25 94 ALA A C 1
ATOM 750 O O . ALA A 1 94 ? 4.363 6.032 -8.270 1.00 88.25 94 ALA A O 1
ATOM 751 N N . ILE A 1 95 ? 3.854 7.778 -6.966 1.00 89.38 95 ILE A N 1
ATOM 752 C CA . ILE A 1 95 ? 4.480 8.775 -7.850 1.00 89.38 95 ILE A CA 1
ATOM 753 C C . ILE A 1 95 ? 5.974 8.485 -8.025 1.00 89.38 95 ILE A C 1
ATOM 755 O O . ILE A 1 95 ? 6.465 8.497 -9.152 1.00 89.38 95 ILE A O 1
ATOM 759 N N . VAL A 1 96 ? 6.693 8.207 -6.934 1.00 88.38 96 VAL A N 1
ATOM 760 C CA . VAL A 1 96 ? 8.135 7.926 -6.979 1.00 88.38 96 VAL A CA 1
ATOM 761 C C . VAL A 1 96 ? 8.421 6.633 -7.740 1.00 88.38 96 VAL A C 1
ATOM 763 O O . VAL A 1 96 ? 9.305 6.617 -8.593 1.00 88.38 96 VAL A O 1
ATOM 766 N N . VAL A 1 97 ? 7.660 5.568 -7.478 1.00 84.50 97 VAL A N 1
ATOM 767 C CA . VAL A 1 97 ? 7.802 4.279 -8.171 1.00 84.50 97 VAL A CA 1
ATOM 768 C C . VAL A 1 97 ? 7.531 4.442 -9.667 1.00 84.50 97 VAL A C 1
ATOM 770 O O . VAL A 1 97 ? 8.343 4.016 -10.482 1.00 84.50 97 VAL A O 1
ATOM 773 N N . ILE A 1 98 ? 6.442 5.119 -10.044 1.00 83.62 98 ILE A N 1
ATOM 774 C CA . ILE A 1 98 ? 6.092 5.370 -11.449 1.00 83.62 98 ILE A CA 1
ATOM 775 C C . ILE A 1 98 ? 7.170 6.209 -12.141 1.00 83.62 98 ILE A C 1
ATOM 777 O O . ILE A 1 98 ? 7.596 5.865 -13.242 1.00 83.62 98 ILE A O 1
ATOM 781 N N . ALA A 1 99 ? 7.628 7.291 -11.507 1.00 85.81 99 ALA A N 1
ATOM 782 C CA . ALA A 1 99 ? 8.666 8.149 -12.067 1.00 85.81 99 ALA A CA 1
ATOM 783 C C . ALA A 1 99 ? 9.973 7.377 -12.295 1.00 85.81 99 ALA A C 1
ATOM 785 O O . ALA A 1 99 ? 10.567 7.498 -13.367 1.00 85.81 99 ALA A O 1
ATOM 786 N N . ASN A 1 100 ? 10.37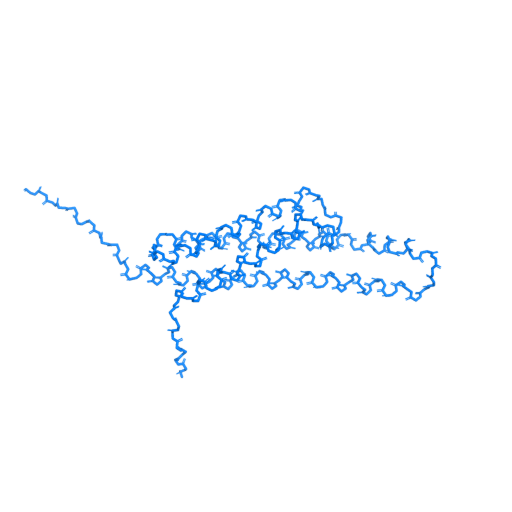5 6.546 -11.327 1.00 83.00 100 ASN A N 1
ATOM 787 C CA . ASN A 1 100 ? 11.581 5.733 -11.436 1.00 83.00 100 ASN A CA 1
ATOM 788 C C . ASN A 1 100 ? 11.466 4.710 -12.574 1.00 83.00 100 ASN A C 1
ATOM 790 O O . ASN A 1 100 ? 12.349 4.613 -13.418 1.00 83.00 100 ASN A O 1
ATOM 794 N N . ILE A 1 101 ? 10.332 4.012 -12.662 1.00 77.56 101 ILE A N 1
ATOM 795 C CA . ILE A 1 101 ? 10.082 3.034 -13.725 1.00 77.56 101 ILE A CA 1
ATOM 796 C C . ILE A 1 101 ? 10.106 3.690 -15.117 1.00 77.56 101 ILE A C 1
ATOM 798 O O . ILE A 1 101 ? 10.648 3.118 -16.060 1.00 77.56 101 ILE A O 1
ATOM 802 N N . ILE A 1 102 ? 9.539 4.892 -15.270 1.00 78.44 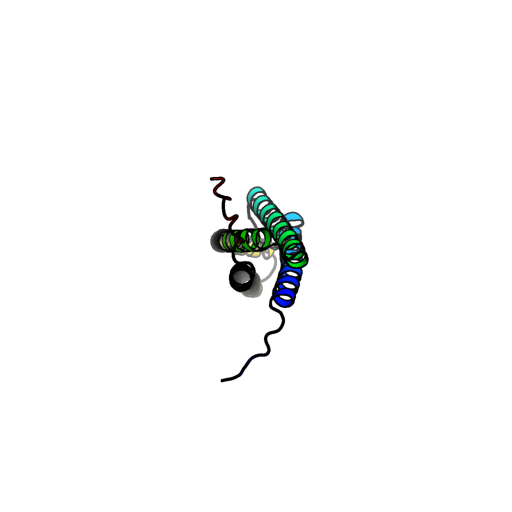102 ILE A N 1
ATOM 803 C CA . ILE A 1 102 ? 9.531 5.605 -16.558 1.00 78.44 102 ILE A CA 1
ATOM 804 C C . ILE A 1 102 ? 10.946 6.017 -16.970 1.00 78.44 102 ILE A C 1
ATOM 806 O O . ILE A 1 102 ? 11.313 5.826 -18.129 1.00 78.44 102 ILE A O 1
ATOM 810 N N . GLN A 1 103 ? 11.730 6.574 -16.042 1.00 78.75 103 GLN A N 1
ATOM 811 C CA . GLN A 1 103 ? 13.106 6.999 -16.316 1.00 78.75 103 GLN A CA 1
ATOM 812 C C . GLN A 1 103 ? 13.997 5.810 -16.671 1.00 78.75 103 GLN A C 1
ATOM 814 O O . GLN A 1 103 ? 14.800 5.891 -17.598 1.00 78.75 103 GLN A O 1
ATOM 819 N N . ASN A 1 104 ? 13.802 4.690 -15.982 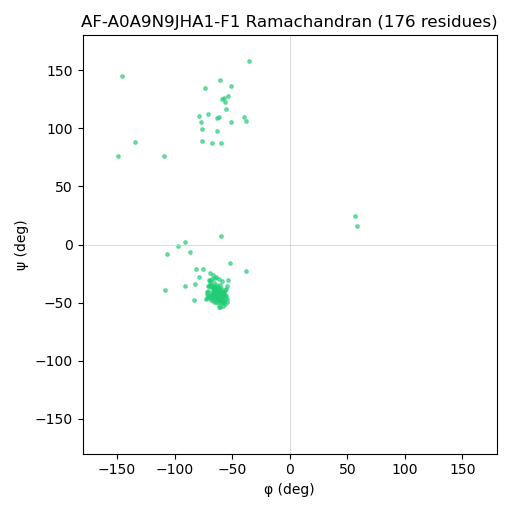1.00 70.75 104 ASN A N 1
ATOM 820 C CA . ASN A 1 104 ? 14.662 3.529 -16.114 1.00 70.75 104 ASN A CA 1
ATOM 821 C C . ASN A 1 104 ? 14.268 2.580 -17.261 1.00 70.75 104 ASN A C 1
ATOM 823 O O . ASN A 1 104 ? 15.003 1.653 -17.595 1.00 70.75 104 ASN A O 1
ATOM 827 N N . ARG A 1 105 ? 13.132 2.838 -17.925 1.00 68.38 105 ARG A N 1
ATOM 828 C CA . ARG A 1 105 ? 12.629 2.026 -19.042 1.00 68.38 105 ARG A CA 1
ATOM 829 C C . ARG A 1 105 ? 13.646 1.871 -20.172 1.00 68.38 105 ARG A C 1
ATOM 831 O O . ARG A 1 105 ? 13.699 0.811 -20.779 1.00 68.38 105 ARG A O 1
ATOM 838 N N . GLN A 1 106 ? 14.414 2.916 -20.483 1.00 62.25 106 GLN A N 1
ATOM 839 C CA . GLN A 1 106 ? 15.422 2.838 -21.546 1.00 62.25 106 GLN A CA 1
ATOM 840 C C . GLN A 1 106 ? 16.614 1.973 -21.130 1.00 62.25 106 GLN A C 1
ATOM 842 O O . GLN A 1 106 ? 17.027 1.121 -21.906 1.00 62.25 106 GLN A O 1
ATOM 847 N N . HIS A 1 107 ? 17.068 2.088 -19.880 1.00 66.31 107 HIS A N 1
ATOM 848 C CA . HIS A 1 107 ? 18.186 1.295 -19.375 1.00 66.31 107 HIS A CA 1
ATOM 849 C C . HIS A 1 107 ? 17.871 -0.208 -19.331 1.00 66.31 107 HIS A C 1
ATOM 851 O O . HIS A 1 107 ? 18.700 -1.032 -19.703 1.00 66.31 107 HIS A O 1
ATOM 857 N N . GLU A 1 108 ? 16.642 -0.581 -18.963 1.00 65.88 108 GLU A N 1
ATOM 858 C CA . GLU A 1 108 ? 16.220 -1.986 -18.994 1.00 65.88 108 GLU A CA 1
ATOM 859 C C . GLU A 1 108 ? 16.078 -2.557 -20.410 1.00 65.88 108 GLU A C 1
ATOM 861 O O . GLU A 1 108 ? 16.254 -3.761 -20.601 1.00 65.88 108 GLU A O 1
ATOM 866 N N . ILE A 1 109 ? 15.725 -1.721 -21.392 1.00 63.41 109 ILE A N 1
ATOM 867 C CA . ILE A 1 109 ? 15.681 -2.128 -22.801 1.00 63.41 109 ILE A CA 1
ATOM 868 C C . ILE A 1 109 ? 17.108 -2.369 -23.295 1.00 63.41 109 ILE A C 1
ATOM 870 O O . ILE A 1 109 ? 17.362 -3.413 -23.890 1.00 63.41 109 ILE A O 1
ATOM 874 N N . ASP A 1 110 ? 18.032 -1.460 -22.985 1.00 62.56 110 ASP A N 1
ATOM 875 C CA . ASP A 1 110 ? 19.436 -1.564 -23.384 1.00 62.56 110 ASP A CA 1
ATOM 876 C C . ASP A 1 110 ? 20.111 -2.799 -22.756 1.00 62.56 110 ASP A C 1
ATOM 878 O O . ASP A 1 110 ? 20.696 -3.604 -23.480 1.00 62.56 110 ASP A O 1
ATOM 882 N N . ASN A 1 111 ? 19.925 -3.034 -21.449 1.00 65.81 111 ASN A N 1
ATOM 883 C CA . ASN A 1 111 ? 20.456 -4.222 -20.763 1.00 65.81 111 ASN A CA 1
ATOM 884 C C . ASN A 1 111 ? 19.854 -5.525 -21.311 1.00 65.81 111 ASN A C 1
ATOM 886 O O . ASN A 1 111 ? 20.545 -6.533 -21.431 1.00 65.81 111 ASN A O 1
ATOM 890 N N . CYS A 1 112 ? 18.570 -5.519 -21.681 1.00 67.81 112 CYS A N 1
ATOM 891 C CA . CYS A 1 112 ? 17.962 -6.704 -22.275 1.00 67.81 112 CYS A CA 1
ATOM 892 C C . CYS A 1 112 ? 18.519 -7.019 -23.667 1.00 67.81 112 CYS A C 1
ATOM 894 O O . CYS A 1 112 ? 18.642 -8.187 -24.020 1.00 67.81 112 CYS A O 1
ATOM 896 N N . ILE A 1 113 ? 18.851 -5.996 -24.459 1.00 65.06 113 ILE A N 1
ATOM 897 C CA . ILE A 1 113 ? 19.488 -6.161 -25.772 1.00 65.06 113 ILE A CA 1
ATOM 898 C C . ILE A 1 113 ? 20.920 -6.688 -25.608 1.00 65.06 113 ILE A C 1
ATOM 900 O O . ILE A 1 113 ? 21.358 -7.516 -26.408 1.00 65.06 113 ILE A O 1
ATOM 904 N N . GLU A 1 114 ? 21.633 -6.251 -24.568 1.00 64.88 114 GLU A N 1
ATOM 905 C CA . GLU A 1 114 ? 22.990 -6.708 -24.259 1.00 64.88 114 GLU A CA 1
ATOM 906 C C . GLU A 1 114 ? 23.019 -8.188 -23.833 1.00 64.88 114 GLU A C 1
ATOM 908 O O . GLU A 1 114 ? 23.798 -8.966 -24.394 1.00 64.88 114 GLU A O 1
ATOM 913 N N . ASP A 1 115 ? 22.094 -8.613 -22.963 1.00 62.81 115 ASP A N 1
ATOM 914 C CA . ASP A 1 115 ? 21.923 -10.022 -22.562 1.00 62.81 115 ASP A CA 1
ATOM 915 C C . ASP A 1 115 ? 21.490 -10.934 -23.733 1.00 62.81 115 ASP A C 1
ATOM 917 O O . ASP A 1 115 ? 21.814 -12.124 -23.759 1.00 62.81 115 ASP A O 1
ATOM 921 N N . LEU A 1 116 ? 20.789 -10.386 -24.735 1.00 62.34 116 LEU A N 1
ATOM 922 C CA . LEU A 1 116 ? 20.312 -11.096 -25.935 1.00 62.34 116 LEU A CA 1
ATOM 923 C C . LEU A 1 116 ? 21.275 -11.061 -27.123 1.00 62.34 116 LEU A C 1
ATOM 925 O O . LEU A 1 116 ? 20.951 -11.629 -28.165 1.00 62.34 116 LEU A O 1
ATOM 929 N N . SER A 1 117 ? 22.461 -10.459 -27.001 1.00 54.72 117 SER A N 1
ATOM 930 C CA . SER A 1 117 ? 23.449 -10.327 -28.091 1.00 54.72 117 SER A CA 1
ATOM 931 C C . SER A 1 117 ? 23.960 -11.660 -28.690 1.00 54.72 117 SER A C 1
ATOM 933 O O . SER A 1 117 ? 24.829 -11.669 -29.561 1.00 54.72 117 SER A O 1
ATOM 935 N N . THR A 1 118 ? 23.377 -12.795 -28.290 1.00 57.59 118 THR A N 1
ATOM 936 C CA . THR A 1 118 ? 23.587 -14.135 -28.850 1.00 57.59 118 THR A CA 1
ATOM 937 C C . THR A 1 118 ? 22.425 -14.690 -29.702 1.00 57.59 118 THR A C 1
ATOM 939 O O . THR A 1 118 ? 22.646 -15.704 -30.369 1.00 57.59 118 THR A O 1
ATOM 942 N N . SER A 1 119 ? 21.236 -14.065 -29.790 1.00 53.59 119 SER A N 1
ATOM 943 C CA . SER A 1 119 ? 20.130 -14.562 -30.642 1.00 53.59 119 SER A CA 1
ATOM 944 C C . SER A 1 119 ? 19.239 -13.480 -31.291 1.00 53.59 119 SER A C 1
ATOM 946 O O . SER A 1 119 ? 19.002 -12.412 -30.747 1.00 53.59 119 SER A O 1
ATOM 948 N N . LEU A 1 120 ? 18.797 -13.785 -32.519 1.00 57.22 120 LEU A N 1
ATOM 949 C CA . LEU A 1 120 ? 18.078 -12.988 -33.531 1.00 57.22 120 LEU A CA 1
ATOM 950 C C . LEU A 1 120 ? 17.016 -11.936 -33.099 1.00 57.22 120 LEU A C 1
ATOM 952 O O . LEU A 1 120 ? 16.305 -12.058 -32.110 1.00 57.22 120 LEU A O 1
ATOM 956 N N . GLU A 1 121 ? 16.798 -10.988 -34.025 1.00 55.97 121 GLU A N 1
ATOM 957 C CA . GLU A 1 121 ? 15.812 -9.883 -34.117 1.00 55.97 121 GLU A CA 1
ATOM 958 C C . GLU A 1 121 ? 14.373 -10.150 -33.602 1.00 55.97 121 GLU A C 1
ATOM 960 O O . GLU A 1 121 ? 13.668 -9.207 -33.234 1.00 55.97 121 GLU A O 1
ATOM 965 N N . SER A 1 122 ? 13.918 -11.409 -33.529 1.00 53.69 122 SER A N 1
ATOM 966 C CA . SER A 1 122 ? 12.597 -11.762 -32.977 1.00 53.69 122 SER A CA 1
ATOM 967 C C . SER A 1 122 ? 12.494 -11.544 -31.465 1.00 53.69 122 SER A C 1
ATOM 969 O O . SER A 1 122 ? 11.397 -11.299 -30.958 1.00 53.69 122 SER A O 1
ATOM 971 N N . ASP A 1 123 ? 13.618 -11.572 -30.748 1.00 59.53 123 ASP A N 1
ATOM 972 C CA . ASP A 1 123 ? 13.640 -11.532 -29.284 1.00 59.53 123 ASP A CA 1
ATOM 973 C C . ASP A 1 123 ? 13.506 -10.101 -28.712 1.00 59.53 123 ASP A C 1
ATOM 975 O O . ASP A 1 123 ? 13.011 -9.906 -27.596 1.00 59.53 123 ASP A O 1
ATOM 979 N N . MET A 1 124 ? 13.817 -9.065 -29.505 1.00 62.31 124 MET A N 1
ATOM 980 C CA . MET A 1 124 ? 13.739 -7.655 -29.081 1.00 62.31 124 MET A CA 1
ATOM 981 C C . MET A 1 124 ? 12.285 -7.203 -28.822 1.00 62.31 124 MET A C 1
ATOM 983 O O . MET A 1 124 ? 11.990 -6.478 -27.862 1.00 62.31 124 MET A O 1
ATOM 987 N N . THR A 1 125 ? 11.342 -7.687 -29.639 1.00 66.81 125 THR A N 1
ATOM 988 C CA . THR A 1 125 ? 9.902 -7.421 -29.456 1.00 66.81 125 THR A CA 1
ATOM 989 C C . THR A 1 125 ? 9.331 -8.150 -28.238 1.00 66.81 125 THR A C 1
ATOM 991 O O . THR A 1 125 ? 8.514 -7.579 -27.509 1.00 66.81 125 THR A O 1
ATOM 994 N N . PHE A 1 126 ? 9.808 -9.369 -27.959 1.00 70.19 126 PHE A N 1
ATOM 995 C CA . PHE A 1 126 ? 9.395 -10.157 -26.799 1.00 70.19 126 PHE A CA 1
ATOM 996 C C . PHE A 1 126 ? 9.874 -9.524 -25.489 1.00 70.19 126 PHE A C 1
ATOM 998 O O . PHE A 1 126 ? 9.080 -9.368 -24.557 1.00 70.19 126 PHE A O 1
ATOM 1005 N N . CYS A 1 127 ? 11.129 -9.066 -25.434 1.00 70.19 127 CYS A N 1
ATOM 1006 C CA . CYS A 1 127 ? 11.647 -8.417 -24.234 1.00 70.19 127 CYS A CA 1
ATOM 1007 C C . CYS A 1 127 ? 10.941 -7.090 -23.930 1.00 70.19 127 CYS A C 1
ATOM 1009 O O . CYS A 1 127 ? 10.508 -6.847 -22.798 1.00 70.19 127 CYS A O 1
ATOM 1011 N N . THR A 1 128 ? 10.732 -6.262 -24.957 1.00 69.38 128 THR A N 1
ATOM 1012 C CA . THR A 1 128 ? 10.014 -4.989 -24.811 1.00 69.38 128 THR A CA 1
ATOM 1013 C C . THR A 1 128 ? 8.592 -5.215 -24.293 1.00 69.38 128 THR A C 1
ATOM 1015 O O . THR A 1 128 ? 8.123 -4.491 -23.407 1.00 69.38 128 THR A O 1
ATOM 1018 N N . HIS A 1 129 ? 7.903 -6.239 -24.806 1.00 76.81 129 HIS A N 1
ATOM 1019 C CA . HIS A 1 129 ? 6.555 -6.591 -24.371 1.00 76.81 129 HIS A CA 1
ATOM 1020 C C . HIS A 1 129 ? 6.532 -7.126 -22.929 1.00 76.81 129 HIS A C 1
ATOM 1022 O O . HIS A 1 129 ? 5.690 -6.709 -22.131 1.00 76.81 129 HIS A O 1
ATOM 1028 N N . TYR A 1 130 ? 7.475 -7.999 -22.562 1.00 77.56 130 TYR A N 1
ATOM 1029 C CA . TYR A 1 130 ? 7.581 -8.567 -21.215 1.00 77.56 130 TYR A CA 1
ATOM 1030 C C . TYR A 1 130 ? 7.845 -7.494 -20.148 1.00 77.56 130 TYR A C 1
ATOM 1032 O O . TYR A 1 130 ? 7.100 -7.399 -19.169 1.00 77.56 130 TYR A O 1
ATOM 1040 N N . LYS A 1 131 ? 8.839 -6.624 -20.366 1.00 73.62 131 LYS A N 1
ATOM 1041 C CA . LYS A 1 131 ? 9.146 -5.512 -19.452 1.00 73.62 131 LYS A CA 1
ATOM 1042 C C . LYS A 1 131 ? 7.976 -4.533 -19.345 1.00 73.62 131 LYS A C 1
ATOM 1044 O O . LYS A 1 131 ? 7.575 -4.170 -18.243 1.00 73.62 131 LYS A O 1
ATOM 1049 N N . THR A 1 132 ? 7.338 -4.187 -20.467 1.00 77.69 132 THR A N 1
ATOM 1050 C CA . THR A 1 132 ? 6.158 -3.302 -20.462 1.00 77.69 132 THR A CA 1
ATOM 1051 C C . THR A 1 132 ? 4.988 -3.906 -19.668 1.00 77.69 132 THR A C 1
ATOM 1053 O O . THR A 1 132 ? 4.325 -3.185 -18.922 1.00 77.69 132 THR A O 1
ATOM 1056 N N . MET A 1 133 ? 4.758 -5.221 -19.749 1.00 80.44 133 MET A N 1
ATOM 1057 C CA . MET A 1 133 ? 3.730 -5.907 -18.951 1.00 80.44 133 MET A CA 1
ATOM 1058 C C . MET A 1 133 ? 4.001 -5.842 -17.442 1.00 80.44 133 MET A C 1
ATOM 1060 O O . MET A 1 133 ? 3.067 -5.628 -16.668 1.00 80.44 133 MET A O 1
ATOM 1064 N N . ILE A 1 134 ? 5.258 -5.982 -17.009 1.00 79.12 134 ILE A N 1
ATOM 1065 C CA . ILE A 1 134 ? 5.635 -5.854 -15.589 1.00 79.12 134 ILE A CA 1
ATOM 1066 C C . ILE A 1 134 ? 5.353 -4.436 -15.087 1.00 79.12 134 ILE A C 1
ATOM 1068 O O . ILE A 1 134 ? 4.747 -4.269 -14.027 1.00 79.12 134 ILE A O 1
ATOM 1072 N N . ILE A 1 135 ? 5.726 -3.427 -15.878 1.00 79.94 135 ILE A N 1
ATOM 1073 C CA . ILE A 1 135 ? 5.471 -2.018 -15.564 1.00 79.94 135 ILE A CA 1
ATOM 1074 C C . ILE A 1 135 ? 3.970 -1.779 -15.391 1.00 79.94 135 ILE A C 1
ATOM 1076 O O . ILE A 1 135 ? 3.541 -1.288 -14.347 1.00 79.94 135 ILE A O 1
ATOM 1080 N N . ILE A 1 136 ? 3.155 -2.177 -16.374 1.00 83.00 136 ILE A N 1
ATOM 1081 C CA . ILE A 1 136 ? 1.696 -2.003 -16.321 1.00 83.00 136 ILE A CA 1
ATOM 1082 C C . ILE A 1 136 ? 1.112 -2.717 -15.099 1.00 83.00 136 ILE A C 1
ATOM 1084 O O . ILE A 1 136 ? 0.299 -2.130 -14.385 1.00 83.00 136 ILE A O 1
ATOM 1088 N N . ARG A 1 137 ? 1.544 -3.953 -14.816 1.00 85.38 137 ARG A N 1
ATOM 1089 C CA . ARG A 1 137 ? 1.093 -4.711 -13.642 1.00 85.38 137 ARG A CA 1
ATOM 1090 C C . ARG A 1 137 ? 1.366 -3.948 -12.348 1.00 85.38 137 ARG A C 1
ATOM 1092 O O . ARG A 1 137 ? 0.453 -3.802 -11.542 1.00 85.38 137 ARG A O 1
ATOM 1099 N N . ASN A 1 138 ? 2.586 -3.451 -12.155 1.00 82.19 138 ASN A N 1
ATOM 1100 C CA . ASN A 1 138 ? 2.965 -2.753 -10.928 1.00 82.19 138 ASN A CA 1
ATOM 1101 C C . ASN A 1 138 ? 2.190 -1.431 -10.777 1.00 82.19 138 ASN A C 1
ATOM 1103 O O . ASN A 1 138 ? 1.676 -1.150 -9.697 1.00 82.19 138 ASN A O 1
ATOM 1107 N N . VAL A 1 139 ? 1.998 -0.674 -11.865 1.00 84.81 139 VAL A N 1
ATOM 1108 C CA . VAL A 1 139 ? 1.167 0.547 -11.866 1.00 84.81 139 VAL A CA 1
ATOM 1109 C C . VAL A 1 139 ? -0.285 0.241 -11.488 1.00 84.81 139 VAL A C 1
ATOM 1111 O O . VAL A 1 139 ? -0.871 0.938 -10.661 1.00 84.81 139 VAL A O 1
ATOM 1114 N N . VAL A 1 140 ? -0.874 -0.813 -12.059 1.00 89.56 140 VAL A N 1
ATOM 1115 C CA . VAL A 1 140 ? -2.248 -1.232 -11.736 1.00 89.56 140 VAL A CA 1
ATOM 1116 C C . VAL A 1 140 ? -2.366 -1.637 -10.266 1.00 89.56 140 VAL A C 1
ATOM 1118 O O . VAL A 1 140 ? -3.324 -1.239 -9.604 1.00 89.56 140 VAL A O 1
ATOM 1121 N N . VAL A 1 141 ? -1.394 -2.384 -9.737 1.00 88.00 141 VAL A N 1
ATOM 1122 C CA . VAL A 1 141 ? -1.364 -2.793 -8.325 1.00 88.00 141 VAL A CA 1
ATOM 1123 C C . VAL A 1 141 ? -1.298 -1.580 -7.391 1.00 88.00 141 VAL A C 1
ATOM 1125 O O . VAL A 1 141 ? -2.078 -1.517 -6.443 1.00 88.00 141 VAL A O 1
ATOM 1128 N N . GLU A 1 142 ? -0.450 -0.591 -7.680 1.00 86.88 142 GLU A N 1
ATOM 1129 C CA . GLU A 1 142 ? -0.351 0.650 -6.893 1.00 86.88 142 GLU A CA 1
ATOM 1130 C C . GLU A 1 142 ? -1.666 1.449 -6.907 1.00 86.88 142 GLU A C 1
ATOM 1132 O O . GLU A 1 142 ? -2.161 1.877 -5.862 1.00 86.88 142 GLU A O 1
ATOM 1137 N N . ILE A 1 143 ? -2.304 1.592 -8.076 1.00 90.12 143 ILE A N 1
ATOM 1138 C CA . ILE A 1 143 ? -3.606 2.270 -8.189 1.00 90.12 143 ILE A CA 1
ATOM 1139 C C . ILE A 1 143 ? -4.670 1.540 -7.359 1.00 90.12 143 ILE A C 1
ATOM 1141 O O . ILE A 1 143 ? -5.421 2.178 -6.615 1.00 90.12 143 ILE A O 1
ATOM 1145 N N . LEU A 1 144 ? -4.733 0.208 -7.452 1.00 90.56 144 LEU A N 1
ATOM 1146 C CA . LEU A 1 144 ? -5.663 -0.599 -6.661 1.00 90.56 144 LEU A CA 1
ATOM 1147 C C . LEU A 1 144 ? -5.405 -0.445 -5.157 1.00 90.56 144 LEU A C 1
ATOM 1149 O O . LEU A 1 144 ? -6.360 -0.325 -4.389 1.00 90.56 144 LEU A O 1
ATOM 1153 N N . LEU A 1 145 ? -4.141 -0.380 -4.737 1.00 88.44 145 LEU A N 1
ATOM 1154 C CA . LEU A 1 145 ? -3.748 -0.191 -3.341 1.00 88.44 145 LEU A CA 1
ATOM 1155 C C . LEU A 1 145 ? -4.164 1.186 -2.804 1.00 88.44 145 LEU A C 1
ATOM 1157 O O . LEU A 1 145 ? -4.671 1.283 -1.681 1.00 88.44 145 LEU A O 1
ATOM 1161 N N . ILE A 1 146 ? -4.031 2.246 -3.605 1.00 91.00 146 ILE A N 1
ATOM 1162 C CA . ILE A 1 146 ? -4.514 3.590 -3.250 1.00 91.00 146 ILE A CA 1
ATOM 1163 C C . ILE A 1 146 ? -6.039 3.593 -3.121 1.00 91.00 146 ILE A C 1
ATOM 1165 O O . ILE A 1 146 ? -6.569 4.065 -2.112 1.00 91.00 146 ILE A O 1
ATOM 1169 N N . LEU A 1 147 ? -6.759 3.047 -4.107 1.00 91.44 147 LEU A N 1
ATOM 1170 C CA . LEU A 1 147 ? -8.225 2.980 -4.081 1.00 91.44 147 LEU A CA 1
ATOM 1171 C C . LEU A 1 147 ? -8.729 2.195 -2.867 1.00 91.44 147 LEU A C 1
ATOM 1173 O O . LEU A 1 147 ? -9.657 2.635 -2.183 1.00 91.44 147 LEU A O 1
ATOM 1177 N N . PHE A 1 148 ? -8.081 1.071 -2.565 1.00 88.88 148 PHE A N 1
ATOM 1178 C CA . PHE A 1 148 ? -8.365 0.270 -1.383 1.00 88.88 148 PHE A CA 1
ATOM 1179 C C . PHE A 1 148 ? -8.110 1.065 -0.096 1.00 88.88 148 PHE A C 1
ATOM 1181 O O . PHE A 1 148 ? -8.995 1.158 0.753 1.00 88.88 148 PHE A O 1
ATOM 1188 N N . SER A 1 149 ? -6.965 1.744 0.016 1.00 88.44 149 SER A N 1
ATOM 1189 C CA . SER A 1 149 ? -6.634 2.593 1.172 1.00 88.44 149 SER 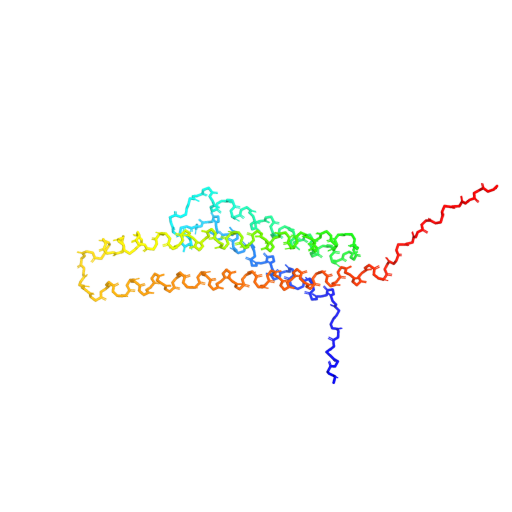A CA 1
ATOM 1190 C C . SER A 1 149 ? -7.677 3.695 1.401 1.00 88.44 149 SER A C 1
ATOM 1192 O O . SER A 1 149 ? -8.119 3.918 2.531 1.00 88.44 149 SER A O 1
ATOM 1194 N N . VAL A 1 150 ? -8.132 4.357 0.330 1.00 91.56 150 VAL A N 1
ATOM 1195 C CA . VAL A 1 150 ? -9.186 5.385 0.390 1.00 91.56 150 VAL A CA 1
ATOM 1196 C C . VAL A 1 150 ? -10.508 4.795 0.876 1.00 91.56 150 VAL A C 1
ATOM 1198 O O . VAL A 1 150 ? -11.189 5.408 1.705 1.00 91.56 150 VAL A O 1
ATOM 1201 N N . LEU A 1 151 ? -10.884 3.615 0.381 1.00 88.44 151 LEU A N 1
ATOM 1202 C CA . LEU A 1 151 ? -12.112 2.933 0.784 1.00 88.44 151 LEU A CA 1
ATOM 1203 C C . LEU A 1 151 ? -12.108 2.652 2.291 1.00 88.44 151 LEU A C 1
ATOM 1205 O O . LEU A 1 151 ? -13.075 2.980 2.981 1.00 88.44 151 LEU A O 1
ATOM 1209 N N . ILE A 1 152 ? -10.998 2.145 2.826 1.00 86.00 152 ILE A N 1
ATOM 1210 C CA . ILE A 1 152 ? -10.866 1.837 4.256 1.00 86.00 152 ILE A CA 1
ATOM 1211 C C . ILE A 1 152 ? -10.854 3.097 5.113 1.00 86.00 152 ILE A C 1
ATOM 1213 O O . ILE A 1 152 ? -11.545 3.152 6.137 1.00 86.00 152 ILE A O 1
ATOM 1217 N N . ALA A 1 153 ? -10.121 4.129 4.690 1.00 88.62 153 ALA A N 1
ATOM 1218 C CA . ALA A 1 153 ? -10.115 5.419 5.367 1.00 88.62 153 ALA A CA 1
ATOM 1219 C C . ALA A 1 153 ? -11.536 5.994 5.453 1.00 88.62 153 ALA A C 1
ATOM 1221 O O . ALA A 1 153 ? -11.951 6.485 6.509 1.00 88.62 153 ALA A O 1
ATOM 1222 N N . ARG A 1 154 ? -12.332 5.871 4.380 1.00 88.44 154 ARG A N 1
ATOM 1223 C CA . ARG A 1 154 ? -13.738 6.293 4.372 1.00 88.44 154 ARG A CA 1
ATOM 1224 C C . ARG A 1 154 ? -14.615 5.469 5.309 1.00 88.44 154 ARG A C 1
ATOM 1226 O O . ARG A 1 154 ? -15.339 6.080 6.097 1.00 88.44 154 ARG A O 1
ATOM 1233 N N . VAL A 1 155 ? -14.559 4.136 5.254 1.00 86.50 155 VAL A N 1
ATOM 1234 C CA . VAL A 1 155 ? -15.351 3.254 6.136 1.00 86.50 155 VAL A CA 1
ATOM 1235 C C . VAL A 1 155 ? -15.044 3.556 7.605 1.00 86.50 155 VAL A C 1
ATOM 1237 O O . VAL A 1 155 ? -15.956 3.843 8.384 1.00 86.50 155 VAL A O 1
ATOM 1240 N N . SER A 1 156 ? -13.760 3.645 7.955 1.00 84.50 156 SER A N 1
ATOM 1241 C CA . SER A 1 156 ? -13.303 3.969 9.313 1.00 84.50 156 SER A CA 1
ATOM 1242 C C . SER A 1 156 ? -13.750 5.368 9.759 1.00 84.50 156 SER A C 1
ATOM 1244 O O . SER A 1 156 ? -14.202 5.552 10.890 1.00 84.50 156 SER A O 1
ATOM 1246 N N . SER A 1 157 ? -13.728 6.353 8.852 1.00 86.75 157 SER A N 1
ATOM 1247 C CA . SER A 1 157 ? -14.208 7.720 9.123 1.00 86.75 157 SER A CA 1
ATOM 1248 C C . SER A 1 157 ? -15.715 7.789 9.371 1.00 86.75 157 SER A C 1
ATOM 1250 O O . SER A 1 157 ? -16.193 8.668 10.095 1.00 86.75 157 SER A O 1
ATOM 1252 N N . VAL A 1 158 ? -16.497 6.926 8.719 1.00 85.31 158 VAL A N 1
ATOM 1253 C CA . VAL A 1 158 ? -17.944 6.826 8.953 1.00 85.31 158 VAL A CA 1
ATOM 1254 C C . VAL A 1 158 ? -18.200 6.186 10.313 1.00 85.31 158 VAL A C 1
ATOM 1256 O O . VAL A 1 158 ? -18.974 6.741 11.094 1.00 85.31 158 VAL A O 1
ATOM 1259 N N . TYR A 1 159 ? -17.500 5.096 10.632 1.00 80.88 159 TYR A N 1
ATOM 1260 C CA . TYR A 1 159 ? -17.614 4.413 11.919 1.00 80.88 159 TYR A CA 1
ATOM 1261 C C . TYR A 1 159 ? -17.243 5.325 13.101 1.00 80.88 159 TYR A C 1
ATOM 1263 O O . TYR A 1 159 ? -18.030 5.486 14.037 1.00 80.88 159 TYR A O 1
ATOM 1271 N N . ALA A 1 160 ? -16.118 6.045 13.014 1.00 81.69 160 ALA A N 1
ATOM 1272 C CA . ALA A 1 160 ? -15.701 7.014 14.031 1.00 81.69 160 ALA A CA 1
ATOM 1273 C C . ALA A 1 160 ? -16.768 8.099 14.286 1.00 81.69 160 ALA A C 1
ATOM 1275 O O . ALA A 1 160 ? -17.023 8.500 15.425 1.00 81.69 160 ALA A O 1
ATOM 1276 N N . ARG A 1 161 ? -17.434 8.569 13.221 1.00 83.06 161 ARG A N 1
ATOM 1277 C CA . ARG A 1 161 ? -18.524 9.553 13.320 1.00 83.06 161 ARG A CA 1
ATOM 1278 C C . ARG A 1 161 ? -19.786 8.980 13.960 1.00 83.06 161 ARG A C 1
ATOM 1280 O O . ARG A 1 161 ? -20.501 9.737 14.614 1.00 83.06 161 ARG A O 1
ATOM 1287 N N . GLN A 1 162 ? -20.072 7.693 13.774 1.00 81.56 162 GLN A N 1
ATOM 1288 C CA . GLN A 1 162 ? -21.205 7.027 14.417 1.00 81.56 162 GLN A CA 1
ATOM 1289 C C . GLN A 1 162 ? -20.977 6.878 15.925 1.00 81.56 162 GLN A C 1
ATOM 1291 O O . GLN A 1 162 ? -21.860 7.259 16.692 1.00 81.56 162 GLN A O 1
ATOM 1296 N N . LEU A 1 163 ? -19.781 6.458 16.360 1.00 76.50 163 LEU A N 1
ATOM 1297 C CA . LEU A 1 163 ? -19.455 6.346 17.790 1.00 76.50 163 LEU A CA 1
ATOM 1298 C C . LEU A 1 163 ? -19.604 7.677 18.538 1.00 76.50 163 LEU A C 1
ATOM 1300 O O . LEU A 1 163 ? -20.155 7.708 19.636 1.00 76.50 163 LEU A O 1
ATOM 1304 N N . LYS A 1 164 ? -19.182 8.793 17.925 1.00 75.69 164 LYS A N 1
ATOM 1305 C CA . LYS A 1 164 ? -19.324 10.132 18.527 1.00 75.69 164 LYS A CA 1
ATOM 1306 C C . LYS A 1 164 ? -20.780 10.496 18.843 1.00 75.69 164 LYS A C 1
ATOM 1308 O O . LYS A 1 164 ? -21.025 11.259 19.769 1.00 75.69 164 LYS A O 1
ATOM 1313 N N . ARG A 1 165 ? -21.747 9.999 18.065 1.00 73.00 165 ARG A N 1
ATOM 1314 C CA . ARG A 1 165 ? -23.171 10.292 18.305 1.00 73.00 165 ARG A CA 1
ATOM 1315 C C . ARG A 1 165 ? -23.760 9.458 19.438 1.00 73.00 165 ARG A C 1
ATOM 1317 O O . ARG A 1 165 ? -24.721 9.902 20.049 1.00 73.00 165 ARG A O 1
ATOM 1324 N N . ILE A 1 166 ? -23.213 8.268 19.680 1.00 68.69 166 ILE A N 1
ATOM 1325 C CA . ILE A 1 166 ? -23.714 7.323 20.689 1.00 68.69 166 ILE A CA 1
ATOM 1326 C C . ILE A 1 166 ? -23.183 7.683 22.079 1.00 68.69 166 ILE A C 1
ATOM 1328 O O . ILE A 1 166 ? -23.899 7.531 23.061 1.00 68.69 166 ILE A O 1
ATOM 1332 N N . ILE A 1 167 ? -21.959 8.209 22.152 1.00 61.06 167 ILE A N 1
ATOM 1333 C CA . ILE A 1 167 ? -21.352 8.715 23.384 1.00 61.06 167 ILE A CA 1
ATOM 1334 C C . ILE A 1 167 ? -21.288 10.245 23.263 1.00 61.06 167 ILE A C 1
ATOM 1336 O O . ILE A 1 167 ? -20.221 10.788 22.950 1.00 61.06 167 ILE A O 1
ATOM 1340 N N . PRO A 1 168 ? -22.412 10.975 23.426 1.00 55.56 168 PRO A N 1
ATOM 1341 C CA . PRO A 1 168 ? -22.313 12.400 23.672 1.00 55.56 168 PRO A CA 1
ATOM 1342 C C . PRO A 1 168 ? -21.496 12.534 24.948 1.00 55.56 168 PRO A C 1
ATOM 1344 O O . PRO A 1 168 ? -21.790 11.886 25.949 1.00 55.56 168 PRO A O 1
ATOM 1347 N N . THR A 1 169 ? -20.418 13.305 24.869 1.00 55.16 169 THR A N 1
ATOM 1348 C CA . THR A 1 169 ? -19.591 13.678 26.010 1.00 55.16 169 THR A CA 1
ATOM 1349 C C . THR A 1 169 ? -20.504 13.967 27.189 1.00 55.16 169 THR A C 1
ATOM 1351 O O . THR A 1 169 ? -21.234 14.957 27.153 1.00 55.16 169 THR A O 1
ATOM 1354 N N . THR A 1 170 ? -20.492 13.085 28.189 1.00 51.44 170 THR A N 1
ATOM 1355 C CA . THR A 1 170 ? -21.034 13.341 29.516 1.00 51.44 170 THR A CA 1
ATOM 1356 C C . THR A 1 170 ? -20.239 14.533 30.021 1.00 51.44 170 THR A C 1
ATOM 1358 O O . THR A 1 170 ? -19.140 14.394 30.554 1.00 51.44 170 THR A O 1
ATOM 1361 N N . SER A 1 171 ? -20.711 15.732 29.690 1.00 50.06 171 SER A N 1
ATOM 1362 C CA . SER A 1 171 ? -20.151 16.966 30.190 1.00 50.06 171 SER A CA 1
ATOM 1363 C C . SER A 1 171 ? -20.331 16.885 31.690 1.00 50.06 171 SER A C 1
ATOM 1365 O O . SER A 1 171 ? -21.463 16.907 32.178 1.00 50.06 171 SER A O 1
ATOM 1367 N N . LEU A 1 172 ? -19.207 16.728 32.390 1.00 54.38 172 LEU A N 1
ATOM 1368 C CA . LEU A 1 172 ? -19.046 17.152 33.768 1.00 54.38 172 LEU A CA 1
ATOM 1369 C C . LEU A 1 172 ? -19.797 18.476 33.903 1.00 54.38 172 LEU A C 1
ATOM 1371 O O . LEU A 1 172 ? -19.373 19.493 33.357 1.00 54.38 172 LEU A O 1
ATOM 1375 N N . ASN A 1 173 ? -20.947 18.434 34.561 1.00 48.94 173 ASN A N 1
ATOM 1376 C CA . ASN A 1 173 ? -21.575 19.631 35.067 1.00 48.94 173 ASN A CA 1
ATOM 1377 C C . ASN A 1 173 ? -20.662 20.057 36.227 1.00 48.94 173 ASN A C 1
ATOM 13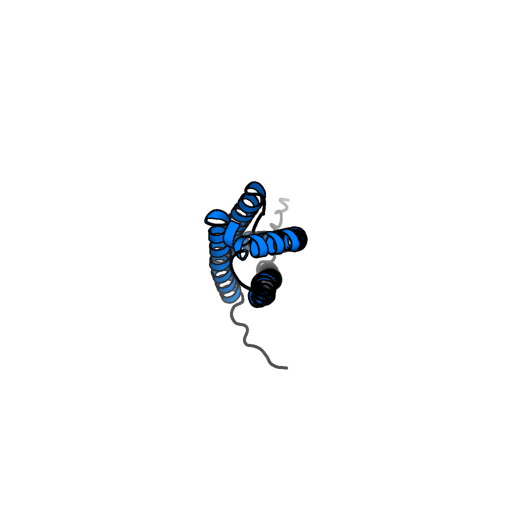79 O O . ASN A 1 173 ? -20.539 19.276 37.177 1.00 48.94 173 ASN A O 1
ATOM 1383 N N . PRO A 1 174 ? -19.926 21.181 36.154 1.00 57.81 174 PRO A N 1
ATOM 1384 C CA . PRO A 1 174 ? -19.210 21.657 37.322 1.00 57.81 174 PRO A CA 1
ATOM 1385 C C . PRO A 1 174 ? -20.279 21.979 38.362 1.00 57.81 174 PRO A C 1
ATOM 1387 O O . PRO A 1 174 ? -21.067 22.904 38.181 1.00 57.81 174 PRO A O 1
ATOM 1390 N N . HIS A 1 175 ? -20.351 21.156 39.409 1.00 53.12 175 HIS A N 1
ATOM 1391 C CA . HIS A 1 175 ? -21.145 21.445 40.591 1.00 53.12 175 HIS A CA 1
ATOM 1392 C C . HIS A 1 175 ? -20.766 22.849 41.068 1.00 53.12 175 HIS A C 1
ATOM 1394 O O . HIS A 1 175 ? -19.680 23.080 41.597 1.00 53.12 175 HIS A O 1
ATOM 1400 N N . THR A 1 176 ? -21.664 23.798 40.824 1.00 53.22 176 THR A N 1
ATOM 1401 C CA . THR A 1 176 ? -21.716 25.080 41.507 1.00 53.22 176 THR A CA 1
ATOM 1402 C C . THR A 1 176 ? -21.992 24.782 42.974 1.00 53.22 176 THR A C 1
ATOM 1404 O O . THR A 1 176 ? -23.137 24.530 43.346 1.00 53.22 176 THR A O 1
ATOM 1407 N N . ASN A 1 177 ? -20.940 24.754 43.790 1.00 56.16 177 ASN A N 1
ATOM 1408 C CA . ASN A 1 177 ? -21.078 24.858 45.236 1.00 56.16 177 ASN A CA 1
ATOM 1409 C C . ASN A 1 177 ? -21.367 26.327 45.556 1.00 56.16 177 ASN A C 1
ATOM 1411 O O . ASN A 1 177 ? -20.466 27.166 45.522 1.00 56.16 177 ASN A O 1
ATOM 1415 N N . SER A 1 178 ? -22.652 26.608 45.769 1.00 60.94 178 SER A N 1
ATOM 1416 C CA . SER A 1 178 ? -23.154 27.735 46.557 1.00 60.94 178 SER A CA 1
ATOM 1417 C C . SER A 1 178 ? -22.902 27.505 48.040 1.00 60.94 178 SER A C 1
ATOM 1419 O O . SER A 1 178 ? -23.120 26.343 48.458 1.00 60.94 178 SER A O 1
#

Solvent-accessible surface area (backbone atoms only — not comparable to full-atom values): 9786 Å² total; per-residue (Å²): 134,86,80,72,79,81,67,61,67,64,59,59,51,39,54,50,29,54,54,46,27,54,52,30,47,52,50,20,48,43,32,62,75,50,36,63,86,77,46,68,92,57,57,69,70,58,36,44,53,50,18,52,51,26,48,54,49,25,52,50,26,52,52,42,38,54,24,60,75,67,69,39,58,67,51,36,41,54,41,26,53,50,38,52,54,45,40,53,50,48,50,53,51,45,52,53,53,52,52,50,53,61,69,44,49,59,58,56,51,52,52,51,51,61,76,39,74,87,62,66,84,74,51,61,61,52,51,55,50,53,55,51,49,53,52,53,50,53,54,53,51,47,51,52,50,47,54,51,41,48,51,51,24,49,54,37,45,51,49,36,56,52,45,52,68,76,55,60,78,82,68,79,73,79,79,78,82,125

Foldseek 3Di:
DDPDPPDPLLVVLLVLLVVLLVVLLVLLCCLPVPVCVQQNPDPNVVSNVSSVLSVVSSVLSVQCNVCSVVLPLVSLVVSLVV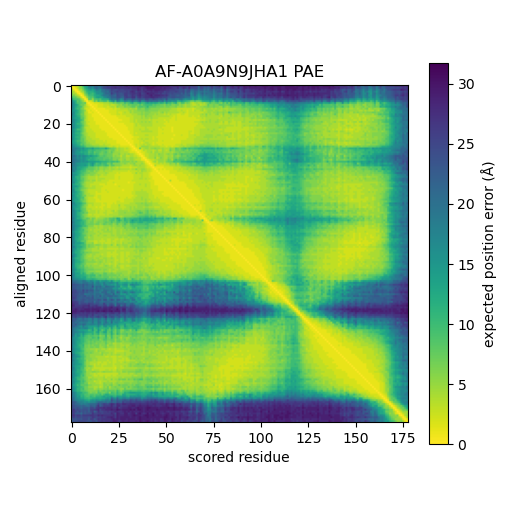LVVVLVVLVVVLVVSLVSLVVCLVVQLVVQCVVCVPDDPVVSVVSNVVSVVSSVVSNVVSVVVSVSSVVSSVSSVVVSVVSCVVCPPPPPPPPPDD

Secondary structure (DSSP, 8-state):
--------HHHHHHHHHHHHHHHHHHHHHHHHH-GGGTSTT--HHHHHHHHHHHHHHHHHHHHHHHHHHHT-HHHHHHHHHHHHHHHHHHHHHHHHHHHHHHHHHHHHHHHHHHHTTTS-THHHHHHHHHHHHHHHHHHHHHHHHHHHHHHHHHHHHHHHHHHHHHS-----------

pLDDT: mean 78.34, std 13.58, range [40.09, 94.0]